Protein AF-A0AAV0RSH6-F1 (afdb_monomer_lite)

Radius of gyration: 35.01 Å; chains: 1; bounding box: 97×84×69 Å

Sequence (190 aa):
MLSALPTTCDPPKADMAISGRPPDPSLTLPTITTPTAHSAPSSPPLNYRLALTGSPAPSPAKAQQWTFIGEHDLEVGLYNGEPELKISSQLKERLCLPWKRTLVARLLGKSVSYQYICSQLRWKWKPAGSMEILDLNNSTFLVNFSNEKDYLNALTGGPWVILDHYLIVHQWSHTFRTSDKPHRSVVAWV

pLDDT: mean 70.51, std 23.49, range [27.05, 95.75]

Secondary structure (DSSP, 8-state):
---------PPP-----------------------------PPPP--HHHHHS-SPPP-TTS--------TTTEEEEEETTEEEEEEPHHHHHHHHGGGTTEEEEEE-SS---HHHHHHHHHHHH--SS-EEEEEETTTEEEEEESSHHHHHHHHHS---EETTEEEEEEE--TT--TTSPPPS------

InterPro domains:
  IPR025558 Domain of unknown function DUF4283 [PF14111] (99-178)
  IPR040256 Uncharacterized protein At4g02000-like [PTHR31286] (80-190)

Foldseek 3Di:
DDDDDDDDDDDDDDDDDDDDDDDDDDDDDDDDDDDDDDDDDDDDPDDVVCVVVPDDPDPPVPPPDPDDQDPVQWDWDADVNHTDIDGDPVNVVVVCVQQQLKKKKAWPDDDDDPVLVVVLLCVVLVDPFDWDWDDDPRRIIIIGGPDNVSSCCSQPVDFDADPNITIFMDRDDPPDDSPDDPPPDGDDDD

Structure (mmCIF, N/CA/C/O backbone):
data_AF-A0AAV0RSH6-F1
#
_entry.id   AF-A0AAV0RSH6-F1
#
loop_
_atom_site.group_PDB
_atom_site.id
_atom_site.type_symbol
_atom_site.label_atom_id
_atom_site.label_alt_id
_atom_site.label_comp_id
_atom_site.label_asym_id
_atom_site.label_entity_id
_atom_site.label_seq_id
_atom_site.pdbx_PDB_ins_code
_atom_site.Cartn_x
_atom_site.Cartn_y
_atom_site.Cartn_z
_atom_site.occupancy
_atom_site.B_iso_or_equiv
_atom_site.auth_seq_id
_atom_site.auth_comp_id
_atom_site.auth_asym_id
_atom_site.auth_atom_id
_atom_site.pdbx_PDB_model_num
ATOM 1 N N . MET A 1 1 ? -73.021 21.006 28.625 1.00 40.28 1 MET A N 1
ATOM 2 C CA . MET A 1 1 ? -72.083 21.845 29.405 1.00 40.28 1 MET A CA 1
ATOM 3 C C . MET A 1 1 ? -70.730 21.741 28.712 1.00 40.28 1 MET A C 1
ATOM 5 O O . MET A 1 1 ? -70.317 20.614 28.494 1.00 40.28 1 MET A O 1
ATOM 9 N N . LEU A 1 2 ? -70.056 22.809 28.277 1.00 41.81 2 LEU A N 1
ATOM 10 C CA . LEU A 1 2 ? -70.387 24.248 28.311 1.00 41.81 2 LEU A CA 1
ATOM 11 C C . LEU A 1 2 ? -70.328 24.879 26.893 1.00 41.81 2 LEU A C 1
ATOM 13 O O . LEU A 1 2 ? -70.022 24.196 25.920 1.00 41.81 2 LEU A O 1
ATOM 17 N N . SER A 1 3 ? -70.669 26.169 26.814 1.00 38.56 3 SER A N 1
ATOM 18 C CA . SER A 1 3 ? -70.526 27.118 25.688 1.00 38.56 3 SER A CA 1
ATOM 19 C C . SER A 1 3 ? -69.109 27.105 25.059 1.00 38.56 3 SER A C 1
ATOM 21 O O . SER A 1 3 ? -68.163 26.731 25.744 1.00 38.56 3 SER A O 1
ATOM 23 N N . ALA A 1 4 ? -68.845 27.413 23.777 1.00 38.09 4 ALA A N 1
ATOM 24 C CA . ALA A 1 4 ? -69.308 28.503 22.887 1.00 38.09 4 ALA A CA 1
ATOM 25 C C . ALA A 1 4 ? -68.847 29.913 23.342 1.00 38.09 4 ALA A C 1
ATOM 27 O O . ALA A 1 4 ? -68.998 30.226 24.517 1.00 38.09 4 ALA A O 1
ATOM 28 N N . LEU A 1 5 ? -68.317 30.825 22.503 1.00 42.00 5 LEU A N 1
ATOM 29 C CA . LEU A 1 5 ? -67.898 30.818 21.073 1.00 42.00 5 LEU A CA 1
ATOM 30 C C . LEU A 1 5 ? -66.772 31.920 20.889 1.00 42.00 5 LEU A C 1
ATOM 32 O O . LEU A 1 5 ? -66.185 32.270 21.913 1.00 42.00 5 LEU A O 1
ATOM 36 N N . PRO A 1 6 ? -66.353 32.426 19.695 1.00 53.38 6 PRO A N 1
ATOM 37 C CA . PRO A 1 6 ? -65.043 33.084 19.503 1.00 53.38 6 PRO A CA 1
ATOM 38 C C . PRO A 1 6 ? -65.100 34.627 19.478 1.00 53.38 6 PRO A C 1
ATOM 40 O O . PRO A 1 6 ? -66.186 35.194 19.431 1.00 53.38 6 PRO A O 1
ATOM 43 N N . THR A 1 7 ? -63.931 35.279 19.357 1.00 39.47 7 THR A N 1
ATOM 44 C CA . THR A 1 7 ? -63.769 36.661 18.843 1.00 39.47 7 THR A CA 1
ATOM 45 C C . THR A 1 7 ? -62.424 36.816 18.103 1.00 39.47 7 THR A C 1
ATOM 47 O O . THR A 1 7 ? -61.468 36.098 18.387 1.00 39.47 7 THR A O 1
ATOM 50 N N . THR A 1 8 ? -62.379 37.730 17.127 1.00 36.22 8 THR A N 1
ATOM 51 C CA . THR A 1 8 ? -61.228 38.086 16.266 1.00 36.22 8 THR A CA 1
ATOM 52 C C . THR A 1 8 ? -60.350 39.205 16.858 1.00 36.22 8 THR A C 1
ATOM 54 O O . THR A 1 8 ? -60.832 39.936 17.721 1.00 36.22 8 THR A O 1
ATOM 57 N N . CYS A 1 9 ? -59.115 39.391 16.362 1.00 36.69 9 CYS A N 1
ATOM 58 C CA . CYS A 1 9 ? -58.644 40.706 15.876 1.00 36.69 9 CYS A CA 1
ATOM 59 C C . CYS A 1 9 ? -57.272 40.650 15.166 1.00 36.69 9 CYS A C 1
ATOM 61 O O . CYS A 1 9 ? -56.433 39.803 15.465 1.00 36.69 9 CYS A O 1
ATOM 63 N N . ASP A 1 10 ? -57.071 41.598 14.246 1.00 35.94 10 ASP A N 1
ATOM 64 C CA . ASP A 1 10 ? -55.897 41.785 13.373 1.00 35.94 10 ASP A CA 1
ATOM 65 C C . ASP A 1 10 ? -54.816 42.730 13.982 1.00 35.94 10 ASP A C 1
ATOM 67 O O . ASP A 1 10 ? -55.045 43.314 15.047 1.00 35.94 10 ASP A O 1
ATOM 71 N N . PRO A 1 11 ? -53.617 42.881 13.368 1.00 52.31 11 PRO A N 1
ATOM 72 C CA . PRO A 1 11 ? -52.446 43.507 14.000 1.00 52.31 11 PRO A CA 1
ATOM 73 C C . PRO A 1 11 ? -52.285 45.026 13.747 1.00 52.31 11 PRO A C 1
ATOM 75 O O . PRO A 1 11 ? -52.865 45.576 12.809 1.00 52.31 11 PRO A O 1
ATOM 78 N N . PRO A 1 12 ? -51.406 45.710 14.512 1.00 51.25 12 PRO A N 1
ATOM 79 C CA . PRO A 1 12 ? -50.934 47.065 14.215 1.00 51.25 12 PRO A CA 1
ATOM 80 C C . PRO A 1 12 ? -49.682 47.093 13.309 1.00 51.25 12 PRO A C 1
ATOM 82 O O . PRO A 1 12 ? -48.921 46.128 13.224 1.00 51.25 12 PRO A O 1
ATOM 85 N N . LYS A 1 13 ? -49.435 48.242 12.664 1.00 33.50 13 LYS A N 1
ATOM 86 C CA . LYS A 1 13 ? -48.292 48.534 11.774 1.00 33.50 13 LYS A CA 1
ATOM 87 C C . LYS A 1 13 ? -47.861 50.004 11.942 1.00 33.50 13 LYS A C 1
ATOM 89 O O . LYS A 1 13 ? -48.722 50.838 12.199 1.00 33.50 13 LYS A O 1
ATOM 94 N N . ALA A 1 14 ? -46.583 50.298 11.658 1.00 37.06 14 ALA A N 1
ATOM 95 C CA . ALA A 1 14 ? -45.963 51.640 11.598 1.00 37.06 14 ALA A CA 1
ATOM 96 C C . ALA A 1 14 ? -45.664 52.284 12.984 1.00 37.06 14 ALA A C 1
ATOM 98 O O . ALA A 1 14 ? -46.142 51.786 13.998 1.00 37.06 14 ALA A O 1
ATOM 99 N N . ASP A 1 15 ? -44.811 53.314 13.120 1.00 36.97 15 ASP A N 1
ATOM 100 C CA . ASP A 1 15 ? -44.256 54.230 12.095 1.00 36.97 15 ASP A CA 1
ATOM 101 C C . ASP A 1 15 ? -42.767 54.648 12.326 1.00 36.97 15 ASP A C 1
ATOM 103 O O . ASP A 1 15 ? -42.061 54.047 13.135 1.00 36.97 15 ASP A O 1
ATOM 107 N N . MET A 1 16 ? -42.265 55.617 11.545 1.00 35.94 16 MET A N 1
ATOM 108 C CA . MET A 1 16 ? -40.853 56.001 11.334 1.00 35.94 16 MET A CA 1
ATOM 109 C C . MET A 1 16 ? -40.227 56.973 12.361 1.00 35.94 16 MET A C 1
ATOM 111 O O . MET A 1 16 ? -40.914 57.813 12.935 1.00 35.94 16 MET A O 1
ATOM 115 N N . ALA A 1 17 ? -38.881 57.001 12.410 1.00 39.03 17 ALA A N 1
ATOM 116 C CA . ALA A 1 17 ? -38.063 58.232 12.492 1.00 39.03 17 ALA A CA 1
ATOM 117 C C . ALA A 1 17 ? -36.601 57.980 12.024 1.00 39.03 17 ALA A C 1
ATOM 119 O O . ALA A 1 17 ? -36.131 56.845 12.075 1.00 39.03 17 ALA A O 1
ATOM 120 N N . ILE A 1 18 ? -35.873 59.016 11.566 1.00 36.19 18 ILE A N 1
ATOM 121 C CA . ILE A 1 18 ? -34.506 58.916 10.990 1.00 36.19 18 ILE A CA 1
ATOM 122 C C . ILE A 1 18 ? -33.555 59.983 11.568 1.00 36.19 18 ILE A C 1
ATOM 124 O O . ILE A 1 18 ? -33.877 61.166 11.505 1.00 36.19 18 ILE A O 1
ATOM 128 N N . SER A 1 19 ? -32.356 59.578 12.022 1.00 36.53 19 SER A N 1
ATOM 129 C CA . SER A 1 19 ? -31.093 60.362 12.080 1.00 36.53 19 SER A CA 1
ATOM 130 C C . SER A 1 19 ? -29.947 59.457 12.603 1.00 36.53 19 SER A C 1
ATOM 132 O O . SER A 1 19 ? -30.231 58.563 13.391 1.00 36.53 19 SER A O 1
ATOM 134 N N . GLY A 1 20 ? -28.653 59.580 12.265 1.00 31.19 20 GLY A N 1
ATOM 135 C CA . GLY A 1 20 ? -27.989 60.394 11.236 1.00 31.19 20 GLY A CA 1
ATOM 136 C C . GLY A 1 20 ? -26.473 60.604 11.490 1.00 31.19 20 GLY A C 1
ATOM 137 O O . GLY A 1 20 ? -26.110 61.140 12.527 1.00 31.19 20 GLY A O 1
ATOM 138 N N . ARG A 1 21 ? -25.621 60.283 10.490 1.00 32.91 21 ARG A N 1
ATOM 139 C CA . ARG A 1 21 ? -24.227 60.776 10.248 1.00 32.91 21 ARG A CA 1
ATOM 140 C C . ARG A 1 21 ? -23.031 60.348 11.175 1.00 32.91 21 ARG A C 1
ATOM 142 O O . ARG A 1 21 ? -23.029 60.669 12.355 1.00 32.91 21 ARG A O 1
ATOM 149 N N . PRO A 1 22 ? -21.936 59.784 10.598 1.00 50.16 22 PRO A N 1
ATOM 150 C CA . PRO A 1 22 ? -20.523 59.823 11.079 1.00 50.16 22 PRO A CA 1
ATOM 151 C C . PRO A 1 22 ? -19.689 60.914 10.323 1.00 50.16 22 PRO A C 1
ATOM 153 O O . PRO A 1 22 ? -20.306 61.587 9.490 1.00 50.16 22 PRO A O 1
ATOM 156 N N . PRO A 1 23 ? -18.345 61.121 10.471 1.00 44.28 23 PRO A N 1
ATOM 157 C CA . PRO A 1 23 ? -17.275 60.398 11.201 1.00 44.28 23 PRO A CA 1
ATOM 158 C C . PRO A 1 23 ? -16.557 61.325 12.248 1.00 44.28 23 PRO A C 1
ATOM 160 O O . PRO A 1 2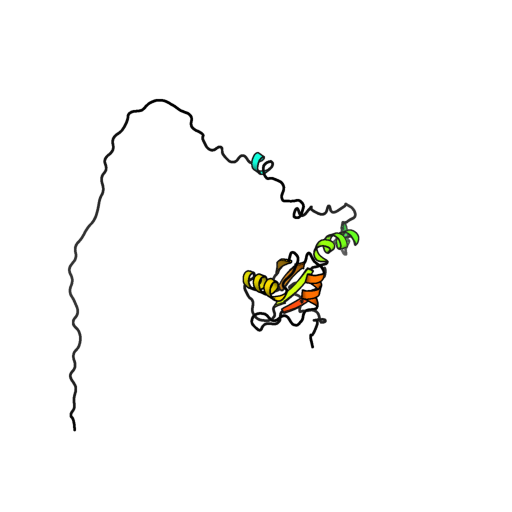3 ? -17.307 61.906 13.024 1.00 44.28 23 PRO A O 1
ATOM 163 N N . ASP A 1 24 ? -15.235 61.550 12.455 1.00 37.22 24 ASP A N 1
ATOM 164 C CA . ASP A 1 24 ? -13.926 61.237 11.802 1.00 37.22 24 ASP A CA 1
ATOM 165 C C . ASP A 1 24 ? -12.727 61.439 12.806 1.00 37.22 24 ASP A C 1
ATOM 167 O O . ASP A 1 24 ? -12.969 61.959 13.899 1.00 37.22 24 ASP A O 1
ATOM 171 N N . PRO A 1 25 ? -11.455 61.037 12.523 1.00 57.50 25 PRO A N 1
ATOM 172 C CA . PRO A 1 25 ? -10.355 60.961 13.514 1.00 57.50 25 PRO A CA 1
ATOM 173 C C . PRO A 1 25 ? -9.305 62.107 13.495 1.00 57.50 25 PRO A C 1
ATOM 175 O O . PRO A 1 25 ? -9.154 62.828 12.512 1.00 57.50 25 PRO A O 1
ATOM 178 N N . SER A 1 26 ? -8.487 62.208 14.560 1.00 30.44 26 SER A N 1
ATOM 179 C CA . SER A 1 26 ? -7.175 62.912 14.633 1.00 30.44 26 SER A CA 1
ATOM 180 C C . SER A 1 26 ? -6.422 62.499 15.921 1.00 30.44 26 SER A C 1
ATOM 182 O O . SER A 1 26 ? -7.027 62.487 16.985 1.00 30.44 26 SER A O 1
ATOM 184 N N . LEU A 1 27 ? -5.204 61.932 15.885 1.00 32.84 27 LEU A N 1
ATOM 185 C CA . LEU A 1 27 ? -3.865 62.521 15.631 1.00 32.84 27 LEU A CA 1
ATOM 186 C C . LEU A 1 27 ? -3.208 63.226 16.841 1.00 32.84 27 LEU A C 1
ATOM 188 O O . LEU A 1 27 ? -3.617 64.318 17.224 1.00 32.84 27 LEU A O 1
ATOM 192 N N . THR A 1 28 ? -2.088 62.677 17.340 1.00 33.84 28 THR A N 1
ATOM 193 C CA . THR A 1 28 ? -0.885 63.454 17.740 1.00 33.84 28 THR A CA 1
ATOM 194 C C . THR A 1 28 ? 0.358 62.562 17.929 1.00 33.84 28 THR A C 1
ATOM 196 O O . THR A 1 28 ? 0.264 61.438 18.412 1.00 33.84 28 THR A O 1
ATOM 199 N N . LEU A 1 29 ? 1.529 63.092 17.559 1.00 35.62 29 LEU A N 1
ATOM 200 C CA . LEU A 1 29 ? 2.890 62.606 17.862 1.00 35.62 29 LEU A CA 1
ATOM 201 C C . LEU A 1 29 ? 3.707 63.805 18.386 1.00 35.62 29 LEU A C 1
ATOM 203 O O . LEU A 1 29 ? 3.304 64.946 18.143 1.00 35.62 29 LEU A O 1
ATOM 207 N N . PRO A 1 30 ? 4.847 63.589 19.072 1.00 33.94 30 PRO A N 1
ATOM 208 C CA . PRO A 1 30 ? 6.102 64.073 18.470 1.00 33.94 30 PRO A CA 1
ATOM 209 C C . PRO A 1 30 ? 7.357 63.212 18.758 1.00 33.94 30 PRO A C 1
ATOM 211 O O . PRO A 1 30 ? 7.322 62.190 19.438 1.00 33.94 30 PRO A O 1
ATOM 214 N N . THR A 1 31 ? 8.490 63.646 18.199 1.00 27.05 31 THR A N 1
ATOM 215 C CA . THR A 1 31 ? 9.827 63.002 18.162 1.00 27.05 31 THR A CA 1
ATOM 216 C C . THR A 1 31 ? 10.870 64.156 18.194 1.00 27.05 31 THR A C 1
ATOM 218 O O . THR A 1 31 ? 10.481 65.296 17.960 1.00 27.05 31 THR A O 1
ATOM 221 N N . ILE A 1 32 ? 12.175 64.041 18.487 1.00 30.53 32 ILE A N 1
ATOM 222 C CA . ILE A 1 32 ? 13.152 62.933 18.486 1.00 30.53 32 ILE A CA 1
ATOM 223 C C . ILE A 1 32 ? 14.214 63.200 19.581 1.00 30.53 32 ILE A C 1
ATOM 225 O O . ILE A 1 32 ? 14.548 64.359 19.812 1.00 30.53 32 ILE A O 1
ATOM 229 N N . THR A 1 33 ? 14.844 62.172 20.168 1.00 29.33 33 THR A N 1
ATOM 230 C CA . THR A 1 33 ? 16.259 62.242 20.617 1.00 29.33 33 THR A CA 1
ATOM 231 C C . THR A 1 33 ? 16.904 60.850 20.603 1.00 29.33 33 THR A C 1
ATOM 233 O O . THR A 1 33 ? 16.321 59.882 21.085 1.00 29.33 33 THR A O 1
ATOM 236 N N . THR A 1 34 ? 18.108 60.758 20.036 1.00 31.33 34 THR A N 1
ATOM 237 C CA . THR A 1 34 ? 18.922 59.535 19.885 1.00 31.33 34 THR A CA 1
ATOM 238 C C . THR A 1 34 ? 19.913 59.379 21.049 1.00 31.33 34 THR A C 1
ATOM 240 O O . THR A 1 34 ? 20.319 60.380 21.639 1.00 31.33 34 THR A O 1
ATOM 243 N N . PRO A 1 35 ? 20.403 58.157 21.323 1.00 34.66 35 PRO A N 1
ATOM 244 C CA . PRO A 1 35 ? 21.865 58.008 21.332 1.00 34.66 35 PRO A CA 1
ATOM 245 C C . PRO A 1 35 ? 22.398 56.827 20.494 1.00 34.66 35 PRO A C 1
ATOM 247 O O . PRO A 1 35 ? 21.685 55.904 20.109 1.00 34.66 35 PRO A O 1
ATOM 250 N N . THR A 1 36 ? 23.685 56.926 20.174 1.00 31.44 36 THR A N 1
ATOM 251 C CA . THR A 1 36 ? 24.409 56.217 19.108 1.00 31.44 36 THR A CA 1
ATOM 252 C C . THR A 1 36 ? 24.663 54.717 19.336 1.00 31.44 36 THR A C 1
ATOM 254 O O . THR A 1 36 ? 25.140 54.325 20.391 1.00 31.44 36 THR A O 1
ATOM 257 N N . ALA A 1 37 ? 24.479 53.943 18.255 1.00 30.55 37 ALA A N 1
ATOM 258 C CA . ALA A 1 37 ? 25.068 52.633 17.919 1.00 30.55 37 ALA A CA 1
ATOM 259 C C . AL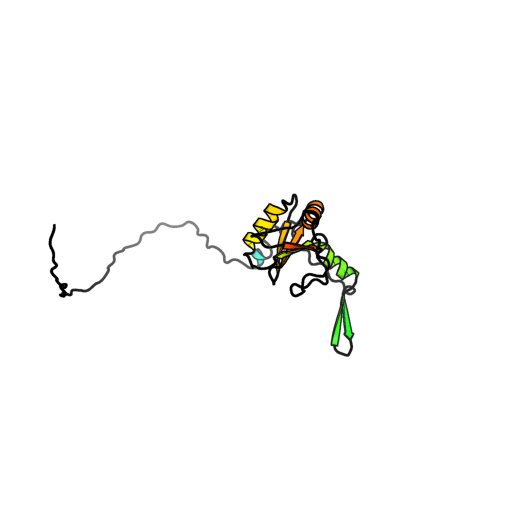A A 1 37 ? 24.915 51.428 18.878 1.00 30.55 37 ALA A C 1
ATOM 261 O O . ALA A 1 37 ? 25.512 51.376 19.944 1.00 30.55 37 ALA A O 1
ATOM 262 N N . HIS A 1 38 ? 24.342 50.338 18.345 1.00 32.12 38 HIS A N 1
ATOM 263 C CA . HIS A 1 38 ? 25.140 49.148 17.998 1.00 32.12 38 HIS A CA 1
ATOM 264 C C . HIS A 1 38 ? 24.423 48.274 16.939 1.00 32.12 38 HIS A C 1
ATOM 266 O O . HIS A 1 38 ? 23.278 47.886 17.128 1.00 32.12 38 HIS A O 1
ATOM 272 N N . SER A 1 39 ? 25.114 48.005 15.821 1.00 31.69 39 SER A N 1
ATOM 273 C CA . SER A 1 39 ? 24.909 46.929 14.816 1.00 31.69 39 SER A CA 1
ATOM 274 C C . SER A 1 39 ? 23.517 46.282 14.620 1.00 31.69 39 SER A C 1
ATOM 276 O O . SER A 1 39 ? 23.053 45.504 15.451 1.00 31.69 39 SER A O 1
ATOM 278 N N . ALA A 1 40 ? 22.953 46.440 13.417 1.00 40.53 40 ALA A N 1
ATOM 279 C CA . ALA A 1 40 ? 21.893 45.572 12.887 1.00 40.53 40 ALA A CA 1
ATOM 280 C C . ALA A 1 40 ? 22.411 44.161 12.518 1.00 40.53 40 ALA A C 1
ATOM 282 O O . ALA A 1 40 ? 23.618 43.960 12.368 1.00 40.53 40 ALA A O 1
ATOM 283 N N . PRO A 1 41 ? 21.493 43.222 12.228 1.00 37.69 41 PRO A N 1
ATOM 284 C CA . PRO A 1 41 ? 21.643 42.431 11.007 1.00 37.69 41 PRO A CA 1
ATOM 285 C C . PRO A 1 41 ? 20.397 42.517 10.113 1.00 37.69 41 PRO A C 1
ATOM 287 O O . PRO A 1 41 ? 19.278 42.221 10.532 1.00 37.69 4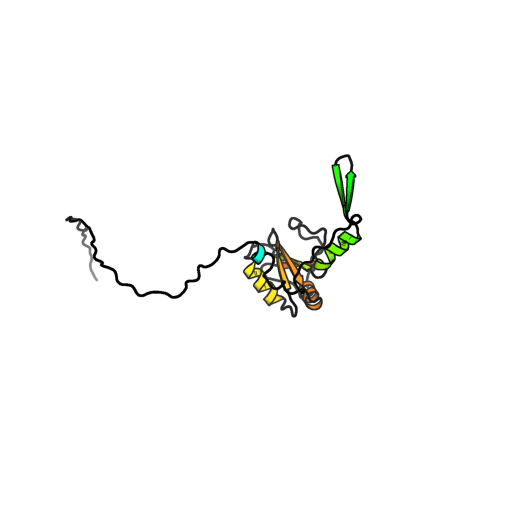1 PRO A O 1
ATOM 290 N N . SER A 1 42 ? 20.593 42.865 8.841 1.00 38.94 42 SER A N 1
ATOM 291 C CA . SER A 1 42 ? 19.597 42.585 7.806 1.00 38.94 42 SER A CA 1
ATOM 292 C C . SER A 1 42 ? 19.531 41.075 7.562 1.00 38.94 42 SER A C 1
ATOM 294 O O . SER A 1 42 ? 20.559 40.403 7.490 1.00 38.94 42 SER A O 1
ATOM 296 N N . SER A 1 43 ? 18.324 40.525 7.409 1.00 48.97 43 SER A N 1
ATOM 297 C CA . SER A 1 43 ? 18.180 39.145 6.931 1.00 48.97 43 SER A CA 1
ATOM 298 C C . SER A 1 43 ? 18.606 39.086 5.458 1.00 48.97 43 SER A C 1
ATOM 300 O O . SER A 1 43 ? 18.013 39.802 4.646 1.00 48.97 43 SER A O 1
ATOM 302 N N . PRO A 1 44 ? 19.623 38.288 5.081 1.00 49.44 44 PRO A N 1
ATOM 303 C CA . PRO A 1 44 ? 20.049 38.196 3.691 1.00 49.44 44 PRO A CA 1
ATOM 304 C C . PRO A 1 44 ? 18.987 37.467 2.849 1.00 49.44 44 PRO A C 1
ATOM 306 O O . PRO A 1 44 ? 18.364 36.521 3.340 1.00 49.44 44 PRO A O 1
ATOM 309 N N . PRO A 1 45 ? 18.780 37.851 1.575 1.00 52.22 45 PRO A N 1
ATOM 310 C CA . PRO A 1 45 ? 17.889 37.119 0.683 1.00 52.22 45 PRO A CA 1
ATOM 311 C C . PRO A 1 45 ? 18.402 35.688 0.471 1.00 52.22 45 PRO A C 1
ATOM 313 O O . PRO A 1 45 ? 19.610 35.453 0.374 1.00 52.22 45 PRO A O 1
ATOM 316 N N . LEU A 1 46 ? 17.473 34.730 0.392 1.00 53.16 46 LEU A N 1
ATOM 317 C CA . LEU A 1 46 ? 17.772 33.299 0.332 1.00 53.16 46 LEU A CA 1
ATOM 318 C C . LEU A 1 46 ? 18.524 32.947 -0.967 1.00 53.16 46 LEU A C 1
ATOM 320 O O . LEU A 1 46 ? 17.927 32.760 -2.026 1.00 53.16 46 LEU A O 1
ATOM 324 N N . ASN A 1 47 ? 19.854 32.897 -0.898 1.00 46.19 47 ASN A N 1
ATOM 325 C CA . ASN A 1 47 ? 20.694 32.743 -2.081 1.00 46.19 47 ASN A CA 1
ATOM 326 C C . ASN A 1 47 ? 20.665 31.289 -2.586 1.00 46.19 47 ASN A C 1
ATOM 328 O O . ASN A 1 47 ? 21.039 30.365 -1.861 1.00 46.19 47 ASN A O 1
ATOM 332 N N . TYR A 1 48 ? 20.243 31.094 -3.839 1.00 54.81 48 TYR A N 1
ATOM 333 C CA . TYR A 1 48 ? 19.918 29.796 -4.450 1.00 54.81 48 TYR A CA 1
ATOM 334 C C . TYR A 1 48 ? 21.013 28.725 -4.305 1.00 54.81 48 TYR A C 1
ATOM 336 O O . TYR A 1 48 ? 20.697 27.542 -4.188 1.00 54.81 48 TYR A O 1
ATOM 344 N N . ARG A 1 49 ? 22.297 29.112 -4.244 1.00 51.03 49 ARG A N 1
ATOM 345 C CA . ARG A 1 49 ? 23.396 28.158 -4.005 1.00 51.03 49 ARG A CA 1
ATOM 346 C C . ARG A 1 49 ? 23.263 27.430 -2.666 1.00 51.03 49 ARG A C 1
ATOM 348 O O . ARG A 1 49 ? 23.506 26.233 -2.627 1.00 51.03 49 ARG A O 1
ATOM 355 N N . LEU A 1 50 ? 22.826 28.104 -1.600 1.00 49.94 50 LEU A N 1
ATOM 356 C CA . LEU A 1 50 ? 22.671 27.489 -0.274 1.00 49.94 50 LEU A CA 1
ATOM 357 C C . LEU A 1 50 ? 21.495 26.503 -0.212 1.00 49.94 50 LEU A C 1
ATOM 359 O O . LEU A 1 50 ? 21.561 25.539 0.542 1.00 49.94 50 LEU A O 1
ATOM 363 N N . ALA A 1 51 ? 20.465 26.680 -1.046 1.00 57.62 51 ALA A N 1
ATOM 364 C CA . ALA A 1 51 ? 19.401 25.685 -1.198 1.00 57.62 51 ALA A CA 1
ATOM 365 C C . ALA A 1 51 ? 19.896 24.401 -1.897 1.00 57.62 51 ALA A C 1
ATOM 367 O O . ALA A 1 51 ? 19.394 23.316 -1.618 1.00 57.62 51 ALA A O 1
ATOM 368 N N . LEU A 1 52 ? 20.906 24.514 -2.770 1.00 52.00 52 LEU A N 1
ATOM 369 C CA . LEU A 1 52 ? 21.546 23.383 -3.453 1.00 52.00 52 LEU A CA 1
ATOM 370 C C . LEU A 1 52 ? 22.691 22.749 -2.639 1.00 52.00 52 LEU A C 1
ATOM 372 O O . LEU A 1 52 ? 23.022 21.588 -2.859 1.00 52.00 52 LEU A O 1
ATOM 376 N N . THR A 1 53 ? 23.293 23.482 -1.697 1.00 54.34 53 THR A N 1
ATOM 377 C CA . THR A 1 53 ? 24.415 23.018 -0.860 1.00 54.34 53 THR A CA 1
ATOM 378 C C . THR A 1 53 ? 24.180 23.323 0.627 1.00 54.34 53 THR A C 1
ATOM 380 O O . THR A 1 53 ? 24.955 24.061 1.238 1.00 54.34 53 THR A O 1
ATOM 383 N N . GLY A 1 54 ? 23.094 22.804 1.214 1.00 53.91 54 GLY A N 1
ATOM 384 C CA . GLY A 1 54 ? 22.728 23.184 2.590 1.00 53.91 54 GLY A CA 1
ATOM 385 C C . GLY A 1 54 ? 21.633 22.388 3.306 1.00 53.91 54 GLY A C 1
ATOM 386 O O . GLY A 1 54 ? 21.199 22.818 4.371 1.00 53.91 54 GLY A O 1
ATOM 387 N N . SER A 1 55 ? 21.192 21.239 2.787 1.00 49.69 55 SER A N 1
ATOM 388 C CA . SER A 1 55 ? 20.351 20.301 3.550 1.00 49.69 55 SER A CA 1
ATOM 389 C C . SER A 1 55 ? 21.150 19.026 3.837 1.00 49.69 55 SER A C 1
ATOM 391 O O . SER A 1 55 ? 21.841 18.558 2.926 1.00 49.69 55 SER A O 1
ATOM 393 N N . PRO A 1 56 ? 21.105 18.447 5.056 1.00 44.00 56 PRO A N 1
ATOM 394 C CA . PRO A 1 56 ? 21.651 17.113 5.271 1.00 44.00 56 PRO A CA 1
ATOM 395 C C . PRO A 1 56 ? 20.929 16.143 4.332 1.00 44.00 56 PRO A C 1
ATOM 397 O O . PRO A 1 56 ? 19.704 16.193 4.215 1.00 44.00 56 PRO A O 1
ATOM 400 N N . ALA A 1 57 ? 21.686 15.289 3.638 1.00 47.19 57 ALA A N 1
ATOM 401 C CA . ALA A 1 57 ? 21.114 14.390 2.643 1.00 47.19 57 ALA A CA 1
ATOM 402 C C . ALA A 1 57 ? 19.951 13.581 3.252 1.00 47.19 57 ALA A C 1
ATOM 404 O O . ALA A 1 57 ? 20.097 13.075 4.373 1.00 47.19 57 ALA A O 1
ATOM 405 N N . PRO A 1 58 ? 18.805 13.439 2.552 1.00 46.25 58 PRO A N 1
ATOM 406 C CA . PRO A 1 58 ? 17.729 12.583 3.030 1.00 46.25 58 PRO A CA 1
ATOM 407 C C . PRO A 1 58 ? 18.308 11.189 3.268 1.00 46.25 58 PRO A C 1
ATOM 409 O O . PRO A 1 58 ? 19.020 10.670 2.407 1.00 46.25 58 PRO A O 1
ATOM 412 N N . SER A 1 59 ? 18.043 10.627 4.454 1.00 41.72 59 SER A N 1
ATOM 413 C CA . SER A 1 59 ? 18.661 9.378 4.917 1.00 41.72 59 SER A CA 1
ATOM 414 C C . SER A 1 59 ? 18.701 8.336 3.790 1.00 41.72 59 SER A C 1
ATOM 416 O O . SER A 1 59 ? 17.665 8.127 3.146 1.00 41.72 59 SER A O 1
ATOM 418 N N . PRO A 1 60 ? 19.846 7.667 3.539 1.00 46.00 60 PRO A N 1
ATOM 419 C CA . PRO A 1 60 ? 20.030 6.809 2.364 1.00 46.00 60 PRO A CA 1
ATOM 420 C C . PRO A 1 60 ? 19.022 5.651 2.276 1.00 46.00 60 PRO A C 1
ATOM 422 O O . PRO A 1 60 ? 18.839 5.083 1.208 1.00 46.00 60 PRO A O 1
ATOM 425 N N . ALA A 1 61 ? 18.290 5.363 3.357 1.00 44.66 61 ALA A N 1
ATOM 426 C CA . ALA A 1 61 ? 17.125 4.480 3.366 1.00 44.66 61 ALA A CA 1
ATOM 427 C C . ALA A 1 61 ? 15.937 4.940 2.483 1.00 44.66 61 ALA A C 1
ATOM 429 O O . ALA A 1 61 ? 15.027 4.145 2.257 1.00 44.66 61 ALA A O 1
ATOM 430 N N . LYS A 1 62 ? 15.891 6.203 2.022 1.00 41.44 62 LYS A N 1
ATOM 431 C CA . LYS A 1 62 ? 14.787 6.755 1.205 1.00 41.44 62 LYS A CA 1
ATOM 432 C C . LYS A 1 62 ? 15.195 7.622 0.011 1.00 41.44 62 LYS A C 1
ATOM 434 O O . LYS A 1 62 ? 14.321 8.158 -0.670 1.00 41.44 62 LYS A O 1
ATOM 439 N N . ALA A 1 63 ? 16.483 7.730 -0.301 1.00 43.31 63 ALA A N 1
ATOM 440 C CA . ALA A 1 63 ? 16.894 8.278 -1.587 1.00 43.31 63 ALA A CA 1
ATOM 441 C C . ALA A 1 63 ? 16.536 7.272 -2.698 1.00 43.31 63 ALA A C 1
ATOM 443 O O . ALA A 1 63 ? 17.204 6.249 -2.844 1.00 43.31 63 ALA A O 1
ATOM 444 N N . GLN A 1 64 ? 15.487 7.546 -3.485 1.00 47.31 64 GLN A N 1
ATOM 445 C CA . GLN A 1 64 ? 15.240 6.816 -4.733 1.00 47.31 64 GLN A CA 1
ATOM 446 C C . GLN A 1 64 ? 16.352 7.160 -5.728 1.00 47.31 64 GLN A C 1
ATOM 448 O O . GLN A 1 64 ? 16.245 8.099 -6.513 1.00 47.31 64 GLN A O 1
ATOM 453 N N . GLN A 1 65 ? 17.443 6.400 -5.661 1.00 41.91 65 GLN A N 1
ATOM 454 C CA . GLN A 1 65 ? 18.511 6.433 -6.646 1.00 41.91 65 GLN A CA 1
ATOM 455 C C . GLN A 1 65 ? 17.901 6.109 -8.012 1.00 41.91 65 GLN A C 1
ATOM 457 O O . GLN A 1 65 ? 17.462 4.979 -8.235 1.00 41.91 65 GLN A O 1
ATOM 462 N N . TRP A 1 66 ? 17.850 7.097 -8.912 1.00 46.62 66 TRP A N 1
ATOM 463 C CA . TRP A 1 66 ? 17.392 6.882 -10.282 1.00 46.62 66 TRP A CA 1
ATOM 464 C C . TRP A 1 66 ? 18.175 5.717 -10.884 1.00 46.62 66 TRP A C 1
ATOM 466 O O . TRP A 1 66 ? 19.400 5.774 -11.008 1.00 46.62 66 TRP A O 1
ATOM 476 N N . THR A 1 67 ? 17.472 4.637 -11.222 1.00 58.09 67 THR A N 1
ATOM 477 C CA . THR A 1 67 ? 18.084 3.460 -11.832 1.00 58.09 67 THR A CA 1
ATOM 478 C C . THR A 1 67 ? 18.612 3.861 -13.197 1.00 58.09 67 THR A C 1
ATOM 480 O O . THR A 1 67 ? 17.822 4.038 -14.123 1.00 58.09 67 THR A O 1
ATOM 483 N N . PHE A 1 68 ? 19.932 4.017 -13.310 1.00 70.75 68 PHE A N 1
ATOM 484 C CA . PHE A 1 68 ? 20.592 4.357 -14.566 1.00 70.75 68 PHE A CA 1
ATOM 485 C C . PHE A 1 68 ? 20.154 3.373 -15.657 1.00 70.75 68 PHE A C 1
ATOM 487 O O . PHE A 1 68 ? 20.386 2.166 -15.538 1.00 70.75 68 PHE A O 1
ATOM 494 N N . ILE A 1 69 ? 19.467 3.898 -16.668 1.00 79.06 69 ILE A N 1
ATOM 495 C CA . ILE A 1 69 ? 19.064 3.170 -17.867 1.00 79.06 69 ILE A CA 1
ATOM 496 C C . ILE A 1 69 ? 20.308 3.120 -18.749 1.00 79.06 69 ILE A C 1
ATOM 498 O O . ILE A 1 69 ? 20.796 4.162 -19.180 1.00 79.06 69 ILE A O 1
ATOM 502 N N . GLY A 1 70 ? 20.861 1.927 -18.947 1.00 75.00 70 GLY A N 1
ATOM 503 C CA . GLY A 1 70 ? 22.020 1.726 -19.805 1.00 75.00 70 GLY A CA 1
ATOM 504 C C . GLY A 1 70 ? 21.667 1.838 -21.286 1.00 75.00 70 GLY A C 1
ATOM 505 O O . GLY A 1 70 ? 20.516 1.686 -21.686 1.00 75.00 70 GLY A O 1
ATOM 506 N N . GLU A 1 71 ? 22.684 2.016 -22.123 1.00 69.44 71 GLU A N 1
ATOM 507 C CA . GLU A 1 71 ? 22.536 2.095 -23.586 1.00 69.44 71 GLU A CA 1
ATOM 508 C C . GLU A 1 71 ? 21.997 0.791 -24.213 1.00 69.44 71 GLU A C 1
ATOM 510 O O . GLU A 1 71 ? 21.549 0.788 -25.353 1.00 69.44 71 GLU A O 1
ATOM 515 N N . HIS A 1 72 ? 22.007 -0.315 -23.459 1.00 76.75 72 HIS A N 1
ATOM 516 C CA . HIS A 1 72 ? 21.443 -1.618 -23.841 1.00 76.75 72 HIS A CA 1
ATOM 517 C C . HIS A 1 72 ? 20.124 -1.950 -23.115 1.00 76.75 72 HIS A C 1
ATOM 519 O O . HIS A 1 72 ? 19.579 -3.039 -23.283 1.00 76.75 72 HIS A O 1
ATOM 525 N N . ASP A 1 73 ? 19.607 -1.047 -22.275 1.00 80.56 73 ASP A N 1
ATOM 526 C CA . ASP A 1 73 ? 18.335 -1.255 -21.574 1.00 80.56 73 ASP A CA 1
ATOM 527 C C . ASP A 1 73 ? 17.110 -0.887 -22.436 1.00 80.56 73 ASP A C 1
ATOM 529 O O . ASP A 1 73 ? 15.998 -1.334 -22.140 1.00 80.56 73 ASP A O 1
ATOM 533 N N . LEU A 1 74 ? 17.308 -0.093 -23.496 1.00 84.50 74 LEU A N 1
ATOM 534 C CA . LEU A 1 74 ? 16.279 0.364 -24.432 1.00 84.50 74 LEU A CA 1
ATOM 535 C C . LEU A 1 74 ? 16.771 0.244 -25.881 1.00 84.50 74 LEU A C 1
ATOM 537 O O . LEU A 1 74 ? 17.817 0.790 -26.219 1.00 84.50 74 LEU A O 1
ATOM 541 N N . GLU A 1 75 ? 15.977 -0.374 -26.753 1.00 82.75 75 GLU A N 1
ATOM 542 C CA . GLU A 1 75 ? 16.172 -0.316 -28.206 1.00 82.75 75 GLU A CA 1
ATOM 543 C C . GLU A 1 75 ? 15.069 0.559 -28.817 1.00 82.75 75 GLU A C 1
ATOM 545 O O . GLU A 1 75 ? 13.878 0.292 -28.629 1.00 82.75 75 GLU A O 1
ATOM 550 N N . VAL A 1 76 ? 15.452 1.604 -29.555 1.00 83.62 76 VAL A N 1
ATOM 551 C CA . VAL A 1 76 ? 14.521 2.435 -30.333 1.00 83.62 76 VAL A CA 1
ATOM 552 C C . VAL A 1 76 ? 14.570 1.982 -31.788 1.00 83.62 76 VAL A C 1
ATOM 554 O O . VAL A 1 76 ? 15.631 2.007 -32.409 1.00 83.62 76 VAL A O 1
ATOM 557 N N . GLY A 1 77 ? 13.427 1.576 -32.332 1.00 85.06 77 GLY A N 1
ATOM 558 C CA . GLY A 1 77 ? 13.291 1.108 -33.708 1.00 85.06 77 GLY A CA 1
ATOM 559 C C . GLY A 1 77 ? 12.044 1.657 -34.396 1.00 85.06 77 GLY A C 1
ATOM 560 O O . GLY A 1 77 ? 11.348 2.525 -33.870 1.00 85.06 77 GLY A O 1
ATOM 561 N N . LEU A 1 78 ? 11.756 1.127 -35.585 1.00 86.75 78 LEU A N 1
ATOM 562 C CA . LEU A 1 78 ? 10.519 1.390 -36.317 1.00 86.75 78 LEU A CA 1
ATOM 563 C C . LEU A 1 78 ? 9.796 0.067 -36.584 1.00 86.75 78 LEU A C 1
ATOM 565 O O . LEU A 1 78 ? 10.365 -0.828 -37.209 1.00 86.75 78 LEU A O 1
ATOM 569 N N . TYR A 1 79 ? 8.537 -0.034 -36.165 1.00 83.12 79 TYR A N 1
ATOM 570 C CA . TYR A 1 79 ? 7.645 -1.142 -36.501 1.00 83.12 79 TYR A CA 1
ATOM 571 C C . TYR A 1 79 ? 6.538 -0.618 -37.415 1.00 83.12 79 TYR A C 1
ATOM 573 O O . TYR A 1 79 ? 5.814 0.301 -37.052 1.00 83.12 79 TYR A O 1
ATOM 581 N N . ASN A 1 80 ? 6.445 -1.146 -38.639 1.00 86.69 80 ASN A N 1
ATOM 582 C CA . ASN A 1 80 ? 5.530 -0.663 -39.689 1.00 86.69 80 ASN A CA 1
ATOM 583 C C . ASN A 1 80 ? 5.619 0.856 -39.991 1.00 86.69 80 ASN A C 1
ATOM 585 O O . ASN A 1 80 ? 4.694 1.429 -40.561 1.00 86.69 80 ASN A O 1
ATOM 589 N N . GLY A 1 81 ? 6.738 1.503 -39.641 1.00 88.94 81 GLY A N 1
ATOM 590 C CA . GLY A 1 81 ? 6.947 2.952 -39.768 1.00 88.94 81 GLY A CA 1
ATOM 591 C C . GLY A 1 81 ? 6.603 3.767 -38.513 1.00 88.94 81 GLY A C 1
ATOM 592 O O . GLY A 1 81 ? 6.930 4.950 -38.463 1.00 88.94 81 GLY A O 1
ATOM 593 N N . GLU A 1 82 ? 6.010 3.153 -37.488 1.00 85.94 82 GLU A N 1
ATOM 594 C CA . GLU A 1 82 ? 5.747 3.778 -36.187 1.00 85.94 82 GLU A CA 1
ATOM 595 C C . GLU A 1 82 ? 6.948 3.599 -35.234 1.00 85.94 82 GLU A C 1
ATOM 597 O O . GLU A 1 82 ? 7.618 2.563 -35.291 1.00 85.94 82 GLU A O 1
ATOM 602 N N . PRO A 1 83 ? 7.246 4.570 -34.348 1.00 88.75 83 PRO A N 1
ATOM 603 C CA . PRO A 1 83 ? 8.345 4.463 -33.389 1.00 88.75 83 PRO A CA 1
ATOM 604 C C . PRO A 1 83 ? 8.067 3.386 -32.331 1.00 88.75 83 PRO A C 1
ATOM 606 O O . PRO A 1 83 ? 7.167 3.519 -31.503 1.00 88.75 83 PRO A O 1
ATOM 609 N N . GLU A 1 84 ? 8.883 2.334 -32.331 1.00 89.00 84 GLU A N 1
ATOM 610 C CA . GLU A 1 84 ? 8.815 1.236 -31.368 1.00 89.00 84 GLU A CA 1
ATOM 611 C C . GLU A 1 84 ? 9.922 1.391 -30.315 1.00 89.00 84 GLU A C 1
ATOM 613 O O . GLU A 1 84 ? 11.094 1.557 -30.653 1.00 89.00 84 GLU A O 1
ATOM 618 N N . LEU A 1 85 ? 9.559 1.297 -29.033 1.00 87.88 85 LEU A N 1
ATOM 619 C CA . LEU A 1 85 ? 10.505 1.245 -27.917 1.00 87.88 85 LEU A CA 1
ATOM 620 C C . LEU A 1 85 ? 10.479 -0.152 -27.292 1.00 87.88 85 LEU A C 1
ATOM 622 O O . LEU A 1 85 ? 9.523 -0.506 -26.598 1.00 87.88 85 LEU A O 1
ATOM 626 N N . LYS A 1 86 ? 11.541 -0.933 -27.493 1.00 86.75 86 LYS A N 1
ATOM 627 C CA . LYS A 1 86 ? 11.727 -2.214 -26.806 1.00 86.75 86 LYS A CA 1
ATOM 628 C C . LYS A 1 86 ? 12.506 -1.989 -25.514 1.00 86.75 86 LYS A C 1
ATOM 630 O O . LYS A 1 86 ? 13.537 -1.324 -25.500 1.00 86.75 86 LYS A O 1
ATOM 635 N N . ILE A 1 87 ? 11.996 -2.545 -24.419 1.00 88.62 87 ILE A N 1
ATOM 636 C CA . ILE A 1 87 ? 12.610 -2.491 -23.086 1.00 88.62 87 ILE A CA 1
ATOM 637 C C . ILE A 1 87 ? 13.283 -3.837 -22.819 1.00 88.62 87 ILE A C 1
ATOM 639 O O . ILE A 1 87 ? 12.630 -4.877 -22.945 1.00 88.62 87 ILE A O 1
ATOM 643 N N . SER A 1 88 ? 14.559 -3.827 -22.424 1.00 88.38 88 SER A N 1
ATOM 644 C CA . SER A 1 88 ? 15.305 -5.054 -22.129 1.00 88.38 88 SER A CA 1
ATOM 645 C C . SER A 1 88 ? 14.645 -5.846 -20.990 1.00 88.38 88 SER A C 1
ATOM 647 O O . SER A 1 88 ? 14.035 -5.286 -20.072 1.00 88.38 88 SER A O 1
ATOM 649 N N . SER A 1 89 ? 14.774 -7.175 -21.010 1.00 86.50 89 SER A N 1
ATOM 650 C CA . SER A 1 89 ? 14.278 -8.031 -19.920 1.00 86.50 89 SER A CA 1
ATOM 651 C C . SER A 1 89 ? 14.928 -7.680 -18.575 1.00 86.50 89 SER A C 1
ATOM 653 O O . SER A 1 89 ? 14.258 -7.711 -17.541 1.00 86.50 89 SER A O 1
ATOM 655 N N . GLN A 1 90 ? 16.199 -7.270 -18.600 1.00 86.94 90 GLN A N 1
ATOM 656 C CA . GLN A 1 90 ? 16.961 -6.834 -17.434 1.00 86.94 90 GLN A CA 1
ATOM 657 C C . GLN A 1 90 ? 16.450 -5.499 -16.871 1.00 86.94 90 GLN A C 1
ATOM 659 O O . GLN A 1 90 ? 16.247 -5.397 -15.659 1.00 86.94 90 GLN A O 1
ATOM 664 N N . LEU A 1 91 ? 16.171 -4.494 -17.713 1.00 87.62 91 LEU A N 1
ATOM 665 C CA . LEU A 1 91 ? 15.540 -3.248 -17.268 1.00 87.62 91 LEU A CA 1
ATOM 666 C C . LEU A 1 91 ? 14.139 -3.525 -16.726 1.00 87.62 91 LEU A C 1
ATOM 668 O O . LEU A 1 91 ? 13.782 -3.023 -15.663 1.00 87.62 91 LEU A O 1
ATOM 672 N N . LYS A 1 92 ? 13.358 -4.362 -17.416 1.00 86.38 92 LYS A N 1
ATOM 673 C CA . LYS A 1 92 ? 12.011 -4.744 -16.986 1.00 86.38 92 LYS A CA 1
ATOM 674 C C . LYS A 1 92 ? 12.018 -5.386 -15.599 1.00 86.38 92 LYS A C 1
ATOM 676 O O . LYS A 1 92 ? 11.193 -5.003 -14.772 1.00 86.38 92 LYS A O 1
ATOM 681 N N . GLU A 1 93 ? 12.945 -6.301 -15.301 1.00 87.62 93 GLU A N 1
ATOM 682 C CA . GLU A 1 93 ? 13.077 -6.825 -13.938 1.00 87.62 93 GLU A CA 1
ATOM 683 C C . GLU A 1 93 ? 13.524 -5.738 -12.952 1.00 87.62 93 GLU A C 1
ATOM 685 O O . GLU A 1 93 ? 12.881 -5.587 -11.914 1.00 87.62 93 GLU A O 1
ATOM 690 N N . ARG A 1 94 ? 14.554 -4.941 -13.274 1.00 87.81 94 ARG A N 1
ATOM 691 C CA . ARG A 1 94 ? 15.045 -3.852 -12.403 1.00 87.81 94 ARG A CA 1
ATOM 692 C C . ARG A 1 94 ? 13.939 -2.864 -12.023 1.00 87.81 94 ARG A C 1
ATOM 694 O O . ARG A 1 94 ? 13.837 -2.498 -10.856 1.00 87.81 94 ARG A O 1
ATOM 701 N N . LEU A 1 95 ? 13.077 -2.498 -12.971 1.00 87.81 95 LEU A N 1
ATOM 702 C CA . LEU A 1 95 ? 11.903 -1.647 -12.749 1.00 87.81 95 LEU A CA 1
ATOM 703 C C . LEU A 1 95 ? 10.792 -2.347 -11.949 1.00 87.81 95 LEU A C 1
ATOM 705 O O . LEU A 1 95 ? 10.033 -1.675 -11.257 1.00 87.81 95 LEU A O 1
ATOM 709 N N . CYS A 1 96 ? 10.692 -3.680 -12.007 1.00 88.38 96 CYS A N 1
ATOM 710 C CA . CYS A 1 96 ? 9.738 -4.458 -11.211 1.00 88.38 96 CYS A CA 1
ATOM 711 C C . CYS A 1 96 ? 10.232 -4.769 -9.786 1.00 88.38 96 CYS A C 1
ATOM 713 O O . CYS A 1 96 ? 9.397 -5.028 -8.921 1.00 88.38 96 CYS A O 1
ATOM 715 N N . LEU A 1 97 ? 11.547 -4.740 -9.509 1.00 88.31 97 LEU A N 1
ATOM 716 C CA . LEU A 1 97 ? 12.119 -5.050 -8.186 1.00 88.31 97 LEU A CA 1
ATOM 717 C C . LEU A 1 97 ? 11.439 -4.297 -7.021 1.00 88.31 97 LEU A C 1
ATOM 719 O O . LEU A 1 97 ? 11.063 -4.974 -6.062 1.00 88.31 97 LEU A O 1
ATOM 723 N N . PRO A 1 98 ? 11.198 -2.966 -7.081 1.00 88.50 98 PRO A N 1
ATOM 724 C CA . PRO A 1 98 ? 10.554 -2.232 -5.986 1.00 88.50 98 PRO A CA 1
ATOM 725 C C . PRO A 1 98 ? 9.105 -2.658 -5.722 1.00 88.50 98 PRO A C 1
ATOM 727 O O . PRO A 1 98 ? 8.593 -2.436 -4.628 1.00 88.50 98 PRO A O 1
ATOM 730 N N . TRP A 1 99 ? 8.449 -3.272 -6.712 1.00 90.44 99 TRP A N 1
ATOM 731 C CA . TRP A 1 99 ? 7.038 -3.654 -6.676 1.00 90.44 99 TRP A CA 1
ATOM 732 C C . TRP A 1 99 ? 6.821 -5.153 -6.397 1.00 90.44 99 TRP A C 1
ATOM 734 O O . TRP A 1 99 ? 5.679 -5.595 -6.292 1.00 90.44 99 TRP A O 1
ATOM 744 N N . LYS A 1 100 ? 7.887 -5.956 -6.216 1.00 89.25 100 LYS A N 1
ATOM 745 C CA . LYS A 1 100 ? 7.780 -7.410 -5.951 1.00 89.25 100 LYS A CA 1
ATOM 746 C C . LYS A 1 100 ? 6.996 -7.768 -4.674 1.00 89.25 100 LYS A C 1
ATOM 748 O O . LYS A 1 100 ? 6.510 -8.888 -4.570 1.00 89.25 100 LYS A O 1
ATOM 753 N N . ARG A 1 101 ? 6.849 -6.835 -3.722 1.00 93.38 101 ARG A N 1
ATOM 754 C CA . ARG A 1 101 ? 6.022 -6.972 -2.502 1.00 93.38 101 ARG A CA 1
ATOM 755 C C . ARG A 1 101 ? 4.826 -6.009 -2.492 1.00 93.38 101 ARG A C 1
ATOM 757 O O . ARG A 1 101 ? 4.420 -5.511 -1.445 1.00 93.38 101 ARG A O 1
ATOM 764 N N . THR A 1 102 ? 4.273 -5.715 -3.669 1.00 94.69 102 THR A N 1
ATOM 765 C CA . THR A 1 102 ? 3.135 -4.802 -3.834 1.00 94.69 102 THR A CA 1
ATOM 766 C C . THR A 1 102 ? 1.838 -5.538 -4.166 1.00 94.69 102 THR A C 1
ATOM 768 O O . THR A 1 102 ? 1.790 -6.392 -5.052 1.00 94.69 102 THR A O 1
ATOM 771 N N . LEU A 1 103 ? 0.763 -5.162 -3.473 1.00 94.12 103 LEU A N 1
ATOM 772 C CA . LEU A 1 103 ? -0.602 -5.605 -3.737 1.00 94.12 103 LEU A CA 1
ATOM 773 C C . LEU A 1 103 ? -1.411 -4.497 -4.412 1.00 94.12 103 LEU A C 1
ATOM 775 O O . LEU A 1 103 ? -1.277 -3.319 -4.084 1.00 94.12 103 LEU A O 1
ATOM 779 N N . VAL A 1 104 ? -2.303 -4.893 -5.314 1.00 93.12 104 VAL A N 1
ATOM 780 C CA . VAL A 1 104 ? -3.377 -4.042 -5.823 1.00 93.12 104 VAL A CA 1
ATOM 781 C C . VAL A 1 104 ? -4.639 -4.350 -5.024 1.00 93.12 104 VAL A C 1
ATOM 783 O O . VAL A 1 104 ? -5.174 -5.461 -5.079 1.00 93.12 104 VAL A O 1
ATOM 786 N N . ALA A 1 105 ? -5.120 -3.351 -4.292 1.00 92.25 105 ALA A N 1
ATOM 787 C CA . ALA A 1 105 ? -6.308 -3.417 -3.457 1.00 92.25 105 ALA A CA 1
ATOM 788 C C . ALA A 1 105 ? -7.399 -2.511 -4.048 1.00 92.25 105 ALA A C 1
ATOM 790 O O . ALA A 1 105 ? -7.237 -1.297 -4.089 1.00 92.25 105 ALA A O 1
ATOM 791 N N . ARG A 1 106 ? -8.511 -3.070 -4.530 1.00 90.94 106 ARG A N 1
ATOM 792 C CA . ARG A 1 106 ? -9.603 -2.321 -5.174 1.00 90.94 106 ARG A CA 1
ATOM 793 C C . ARG A 1 106 ? -10.891 -2.462 -4.379 1.00 90.94 106 ARG A C 1
ATOM 795 O O . ARG A 1 106 ? -11.384 -3.576 -4.212 1.00 90.94 106 ARG A O 1
ATOM 802 N N . LEU A 1 107 ? -11.453 -1.343 -3.928 1.00 90.69 107 LEU A N 1
ATOM 803 C CA . LEU A 1 107 ? -12.744 -1.331 -3.243 1.00 90.69 107 LEU A CA 1
ATOM 804 C C . LEU A 1 107 ? -13.876 -1.357 -4.277 1.00 90.69 107 LEU A C 1
ATOM 806 O O . LEU A 1 107 ? -13.870 -0.579 -5.230 1.00 90.69 107 LEU A O 1
ATOM 810 N N . LEU A 1 108 ? -14.839 -2.261 -4.108 1.00 88.38 108 LEU A N 1
ATOM 811 C CA . LEU A 1 108 ? -16.014 -2.353 -4.973 1.00 88.38 108 LEU A CA 1
ATOM 812 C C . LEU A 1 108 ? -17.134 -1.430 -4.480 1.00 88.38 108 LEU A C 1
ATOM 814 O O . LEU A 1 108 ? -17.385 -1.350 -3.286 1.00 88.38 108 LEU A O 1
ATOM 818 N N . GLY A 1 109 ? -17.872 -0.794 -5.392 1.00 84.81 109 GLY A N 1
ATOM 819 C CA . GLY A 1 109 ? -19.048 0.015 -5.052 1.00 84.81 109 GLY A CA 1
ATOM 820 C C . GLY A 1 109 ? -18.715 1.476 -4.743 1.00 84.81 109 GLY A C 1
ATOM 821 O O . GLY A 1 109 ? -18.404 2.231 -5.662 1.00 84.81 109 GLY A O 1
ATOM 822 N N . LYS A 1 110 ? -18.859 1.912 -3.485 1.00 82.00 110 LYS A N 1
ATOM 823 C CA . LYS A 1 110 ? -18.689 3.328 -3.115 1.00 82.00 110 LYS A CA 1
ATOM 824 C C . LYS A 1 110 ? -17.221 3.760 -3.136 1.00 82.00 110 LYS A C 1
ATOM 826 O O . LYS A 1 110 ? -16.358 3.088 -2.578 1.00 82.00 110 LYS A O 1
ATOM 831 N N . SER A 1 111 ? -16.970 4.947 -3.689 1.00 83.06 111 SER A N 1
ATOM 832 C CA . SER A 1 111 ? -15.714 5.665 -3.459 1.00 83.06 111 SER A CA 1
ATOM 833 C C . SER A 1 111 ? -15.669 6.214 -2.029 1.00 83.06 111 SER A C 1
ATOM 835 O O . SER A 1 111 ? -16.696 6.601 -1.466 1.00 83.06 111 SER A O 1
ATOM 837 N N . VAL A 1 112 ? -14.477 6.229 -1.435 1.00 88.69 112 VAL A N 1
ATOM 838 C CA . VAL A 1 112 ? -14.215 6.596 -0.036 1.00 88.69 112 VAL A CA 1
ATOM 839 C C . VAL A 1 112 ? -12.899 7.374 0.011 1.00 88.69 112 VAL A C 1
ATOM 841 O O . VAL A 1 112 ? -12.022 7.145 -0.819 1.00 88.69 112 VAL A O 1
ATOM 844 N N . SER A 1 113 ? -12.739 8.301 0.959 1.00 92.44 113 SER A N 1
ATOM 845 C CA . SER A 1 113 ? -11.539 9.142 1.017 1.00 92.44 113 SER A CA 1
ATOM 846 C C . SER A 1 113 ? -10.261 8.331 1.270 1.00 92.44 113 SER A C 1
ATOM 848 O O . SER A 1 113 ? -10.212 7.452 2.136 1.00 92.44 113 SER A O 1
ATOM 850 N N . TYR A 1 114 ? -9.195 8.685 0.548 1.00 91.94 114 TYR A N 1
ATOM 851 C CA . TYR A 1 114 ? -7.869 8.069 0.644 1.00 91.94 114 TYR A CA 1
ATOM 852 C C . TYR A 1 114 ? -7.381 7.898 2.094 1.00 91.94 114 TYR A C 1
ATOM 854 O O . TYR A 1 114 ? -6.987 6.807 2.497 1.00 91.94 114 TYR A O 1
ATOM 862 N N . GLN A 1 115 ? -7.487 8.943 2.926 1.00 94.62 115 GLN A N 1
ATOM 863 C CA . GLN A 1 115 ? -7.058 8.890 4.332 1.00 94.62 115 GLN A CA 1
ATOM 864 C C . GLN A 1 115 ? -7.845 7.870 5.171 1.00 94.62 115 GLN A C 1
ATOM 866 O O . GLN A 1 115 ? -7.270 7.219 6.050 1.00 94.62 115 GLN A O 1
ATOM 871 N N . TYR A 1 116 ? -9.140 7.688 4.892 1.00 93.94 116 TYR A N 1
ATOM 872 C CA . TYR A 1 116 ? -9.948 6.675 5.563 1.00 93.94 116 TYR A CA 1
ATOM 873 C C . TYR A 1 116 ? -9.517 5.268 5.136 1.00 93.94 116 TYR A C 1
ATOM 875 O O . TYR A 1 116 ? -9.276 4.424 5.998 1.00 93.94 116 TYR A O 1
ATOM 883 N N . ILE A 1 117 ? -9.324 5.030 3.833 1.00 93.38 117 ILE A N 1
ATOM 884 C CA . ILE A 1 117 ? -8.835 3.740 3.323 1.00 93.38 117 ILE A CA 1
ATOM 885 C C . ILE A 1 117 ? -7.450 3.416 3.886 1.00 93.38 117 ILE A C 1
ATOM 887 O O . ILE A 1 117 ? -7.267 2.349 4.466 1.00 93.38 117 ILE A O 1
ATOM 891 N N . CYS A 1 118 ? -6.503 4.353 3.852 1.00 94.19 118 CYS A N 1
ATOM 892 C CA . CYS A 1 118 ? -5.180 4.174 4.451 1.00 94.19 118 CYS A CA 1
ATOM 893 C C . CYS A 1 118 ? -5.233 3.867 5.954 1.00 94.19 118 CYS A C 1
ATOM 895 O O . CYS A 1 118 ? -4.377 3.152 6.472 1.00 94.19 118 CYS A O 1
ATOM 897 N N . SER A 1 119 ? -6.226 4.383 6.677 1.00 95.31 119 SER A N 1
ATOM 898 C CA . SER A 1 119 ? -6.433 4.059 8.093 1.00 95.31 119 SER A CA 1
ATOM 899 C C . SER A 1 119 ? -7.039 2.662 8.278 1.00 95.31 119 SER A C 1
ATOM 901 O O . SER A 1 119 ? -6.552 1.890 9.101 1.00 95.31 119 SER A O 1
ATOM 903 N N . GLN A 1 120 ? -8.034 2.294 7.465 1.00 94.50 120 GLN A N 1
ATOM 904 C CA . GLN A 1 120 ? -8.665 0.971 7.493 1.00 94.50 120 GLN A CA 1
ATOM 905 C C . GLN A 1 120 ? -7.702 -0.150 7.097 1.00 94.50 120 GLN A C 1
ATOM 907 O O . GLN A 1 120 ? -7.638 -1.151 7.801 1.00 94.50 120 GLN A O 1
ATOM 912 N N . LEU A 1 121 ? -6.911 0.014 6.033 1.00 94.50 121 LEU A N 1
ATOM 913 C CA . LEU A 1 121 ? -5.938 -0.994 5.595 1.00 94.50 121 LEU A CA 1
ATOM 914 C C . LEU A 1 121 ? -4.878 -1.259 6.675 1.00 94.50 121 LEU A C 1
ATOM 916 O O . LEU A 1 121 ? -4.628 -2.413 7.020 1.00 94.50 121 LEU A O 1
ATOM 920 N N . ARG A 1 122 ? -4.336 -0.203 7.300 1.00 94.88 122 ARG A N 1
ATOM 921 C CA . ARG A 1 122 ? -3.393 -0.338 8.426 1.00 94.88 122 ARG A CA 1
ATOM 922 C C . ARG A 1 122 ? -4.035 -0.999 9.654 1.00 94.88 122 ARG A C 1
ATOM 924 O O . ARG A 1 122 ? -3.392 -1.833 10.286 1.00 94.88 122 ARG A O 1
ATOM 931 N N . TRP A 1 123 ? -5.298 -0.697 9.968 1.00 93.38 123 TRP A N 1
ATOM 932 C CA . TRP A 1 123 ? -6.026 -1.311 11.092 1.00 93.38 123 TRP A CA 1
ATOM 933 C C . TRP A 1 123 ? -6.431 -2.778 10.852 1.00 93.38 123 TRP A C 1
ATOM 935 O O . TRP A 1 123 ? -6.375 -3.585 11.783 1.00 93.38 123 TRP A O 1
ATOM 945 N N . LYS A 1 124 ? -6.816 -3.134 9.619 1.00 92.50 124 LYS A N 1
ATOM 946 C CA . LYS A 1 124 ? -7.189 -4.498 9.209 1.00 92.50 124 LYS A CA 1
ATOM 947 C C . LYS A 1 124 ? -5.973 -5.418 9.133 1.00 92.50 124 LYS A C 1
ATOM 949 O O . LYS A 1 124 ? -5.992 -6.490 9.727 1.00 92.50 124 LYS A O 1
ATOM 954 N N . TRP A 1 125 ? -4.927 -4.995 8.421 1.00 94.12 125 TRP A N 1
ATOM 955 C CA . TRP A 1 125 ? -3.764 -5.837 8.119 1.00 94.12 125 TRP A CA 1
ATOM 956 C C . TRP A 1 125 ? -2.681 -5.822 9.200 1.00 94.12 125 TRP A C 1
ATOM 958 O O . TRP A 1 125 ? -1.907 -6.773 9.268 1.00 94.12 125 TRP A O 1
ATOM 968 N N . LYS A 1 126 ? -2.643 -4.778 10.045 1.00 93.56 126 LYS A N 1
ATOM 969 C CA . LYS A 1 126 ? -1.723 -4.621 11.190 1.00 93.56 126 LYS A CA 1
ATOM 970 C C . LYS A 1 126 ? -0.263 -4.981 10.846 1.00 93.56 126 LYS A C 1
ATOM 972 O O . LYS A 1 126 ? 0.308 -5.854 11.501 1.00 93.56 126 LYS A O 1
ATOM 977 N N . PRO A 1 127 ? 0.330 -4.352 9.812 1.00 94.19 127 PRO A N 1
ATOM 978 C CA . PRO A 1 127 ? 1.676 -4.691 9.361 1.00 94.19 127 PRO A CA 1
ATOM 979 C C . PRO A 1 127 ? 2.705 -4.477 10.477 1.00 94.19 127 PRO A C 1
ATOM 981 O O . PRO A 1 127 ? 2.658 -3.469 11.183 1.00 94.19 127 PRO A O 1
ATOM 984 N N . ALA A 1 128 ? 3.648 -5.408 10.613 1.00 93.81 128 ALA A N 1
ATOM 985 C CA . ALA A 1 128 ? 4.794 -5.262 11.507 1.00 93.81 128 ALA A CA 1
ATOM 986 C C . ALA A 1 128 ? 5.897 -4.367 10.906 1.00 93.81 128 ALA A C 1
ATOM 988 O O . ALA A 1 128 ? 6.630 -3.708 11.641 1.00 93.81 128 ALA A O 1
ATOM 989 N N . GLY A 1 129 ? 6.030 -4.353 9.575 1.00 93.12 129 GLY A N 1
ATOM 990 C CA . GLY A 1 129 ? 6.947 -3.495 8.826 1.00 93.12 129 GLY A CA 1
ATOM 991 C C . GLY A 1 129 ? 6.297 -2.219 8.281 1.00 93.12 129 GLY A C 1
ATOM 992 O O . GLY A 1 129 ? 5.118 -1.938 8.499 1.00 93.12 129 GLY A O 1
ATOM 993 N N . SER A 1 130 ? 7.065 -1.438 7.516 1.00 93.31 130 SER A N 1
ATOM 994 C CA . SER A 1 130 ? 6.517 -0.285 6.799 1.00 93.31 130 SER A CA 1
ATOM 995 C C . SER A 1 130 ? 5.569 -0.718 5.674 1.00 93.31 130 SER A C 1
ATOM 997 O O . SER A 1 130 ? 5.851 -1.641 4.902 1.00 93.31 130 SER A O 1
ATOM 999 N N . MET A 1 131 ? 4.451 0.000 5.590 1.00 94.75 131 MET A N 1
ATOM 1000 C CA . MET A 1 131 ? 3.418 -0.118 4.567 1.00 94.75 131 MET A CA 1
ATOM 1001 C C . MET A 1 131 ? 3.253 1.245 3.903 1.00 94.75 131 MET A C 1
ATOM 1003 O O . MET A 1 131 ? 2.922 2.226 4.573 1.00 94.75 131 MET A O 1
ATOM 1007 N N . GLU A 1 132 ? 3.462 1.295 2.594 1.00 95.00 132 GLU A N 1
ATOM 1008 C CA . GLU A 1 132 ? 3.268 2.495 1.785 1.00 95.00 132 GLU A CA 1
ATOM 1009 C C . GLU A 1 132 ? 2.075 2.277 0.863 1.00 95.00 132 GLU A C 1
ATOM 1011 O O . GLU A 1 132 ? 1.941 1.225 0.245 1.00 95.00 132 GLU A O 1
ATOM 1016 N N . ILE A 1 133 ? 1.176 3.256 0.817 1.00 95.25 133 ILE A N 1
ATOM 1017 C CA . ILE A 1 133 ? -0.064 3.192 0.046 1.00 95.25 133 ILE A CA 1
ATOM 1018 C C . ILE A 1 133 ? -0.026 4.348 -0.948 1.00 95.25 133 ILE A C 1
ATOM 1020 O O . ILE A 1 133 ? 0.335 5.466 -0.585 1.00 95.25 133 ILE A O 1
ATOM 1024 N N . LEU A 1 134 ? -0.388 4.068 -2.194 1.00 94.62 134 LEU A N 1
ATOM 1025 C CA . LEU A 1 134 ? -0.530 5.036 -3.271 1.00 94.62 134 LEU A CA 1
ATOM 1026 C C . LEU A 1 134 ? -1.953 4.943 -3.827 1.00 94.62 134 LEU A C 1
ATOM 1028 O O . LEU A 1 134 ? -2.438 3.851 -4.130 1.00 94.62 134 LEU A O 1
ATOM 1032 N N . ASP A 1 135 ? -2.618 6.089 -3.945 1.00 91.88 135 ASP A N 1
ATOM 1033 C CA . ASP A 1 135 ? -3.933 6.183 -4.578 1.00 91.88 135 ASP A CA 1
ATOM 1034 C C . ASP A 1 135 ? -3.798 6.074 -6.102 1.00 91.88 135 ASP A C 1
ATOM 1036 O O . ASP A 1 135 ? -2.912 6.693 -6.696 1.00 91.88 135 ASP A O 1
ATOM 1040 N N . LEU A 1 136 ? -4.676 5.303 -6.738 1.00 89.81 136 LEU A N 1
ATOM 1041 C CA . LEU A 1 136 ? -4.810 5.218 -8.189 1.00 89.81 136 LEU A CA 1
ATOM 1042 C C . LEU A 1 136 ? -6.277 5.462 -8.577 1.00 89.81 136 LEU A C 1
ATOM 1044 O O . LEU A 1 136 ? -7.197 5.371 -7.766 1.00 89.81 136 LEU A O 1
ATOM 1048 N N . ASN A 1 137 ? -6.530 5.731 -9.859 1.00 85.81 137 ASN A N 1
ATOM 1049 C CA . ASN A 1 137 ? -7.900 5.956 -10.319 1.00 85.81 137 ASN A CA 1
ATOM 1050 C C . ASN A 1 137 ? -8.805 4.712 -10.130 1.00 85.81 137 ASN A C 1
ATOM 1052 O O . ASN A 1 137 ? -8.332 3.574 -10.121 1.00 85.81 137 ASN A O 1
ATOM 1056 N N . ASN A 1 138 ? -10.122 4.935 -10.068 1.00 85.75 138 ASN A N 1
ATOM 1057 C CA . ASN A 1 138 ? -11.172 3.916 -9.928 1.00 85.75 138 ASN A CA 1
ATOM 1058 C C . ASN A 1 138 ? -11.097 3.123 -8.605 1.00 85.75 138 ASN A C 1
ATOM 1060 O O . ASN A 1 138 ? -11.074 1.888 -8.626 1.00 85.75 138 ASN A O 1
ATOM 1064 N N . SER A 1 139 ? -11.025 3.824 -7.463 1.00 88.50 139 SER A N 1
ATOM 1065 C CA . SER A 1 139 ? -11.032 3.244 -6.100 1.00 88.50 139 SER A CA 1
ATOM 1066 C C . SER A 1 139 ? -10.056 2.069 -5.935 1.00 88.50 139 SER A C 1
ATOM 1068 O O . SER A 1 139 ? -10.355 1.048 -5.309 1.00 88.50 139 SER A O 1
ATOM 1070 N N . THR A 1 140 ? -8.894 2.212 -6.571 1.00 90.94 140 THR A N 1
ATOM 1071 C CA . THR A 1 140 ? -7.840 1.210 -6.665 1.00 90.94 140 THR A CA 1
ATOM 1072 C C . THR A 1 140 ? -6.611 1.770 -5.970 1.00 90.94 140 THR A C 1
ATOM 1074 O O . THR A 1 140 ? -6.146 2.846 -6.312 1.00 90.94 140 THR A O 1
ATOM 1077 N N . PHE A 1 141 ? -6.060 1.026 -5.026 1.00 93.31 141 PHE A N 1
ATOM 1078 C CA . PHE A 1 141 ? -4.931 1.432 -4.205 1.00 93.31 141 PHE A CA 1
ATOM 1079 C C . PHE A 1 141 ? -3.774 0.467 -4.442 1.00 93.31 141 PHE A C 1
ATOM 1081 O O . PHE A 1 141 ? -3.971 -0.745 -4.563 1.00 93.31 141 PHE A O 1
ATOM 1088 N N . LEU A 1 142 ? -2.564 1.005 -4.513 1.00 94.44 142 LEU A N 1
ATOM 1089 C CA . LEU A 1 142 ? -1.338 0.242 -4.688 1.00 94.44 142 LEU A CA 1
ATOM 1090 C C . LEU A 1 142 ? -0.593 0.232 -3.354 1.00 94.44 142 LEU A C 1
ATOM 1092 O O . LEU A 1 142 ? -0.243 1.294 -2.842 1.00 94.44 142 LEU A O 1
ATOM 1096 N N . VAL A 1 143 ? -0.407 -0.946 -2.759 1.00 95.62 143 VAL A N 1
ATOM 1097 C CA . VAL A 1 143 ? 0.097 -1.081 -1.386 1.00 95.62 143 VAL A CA 1
ATOM 1098 C C . VAL A 1 143 ? 1.393 -1.871 -1.376 1.00 95.62 143 VAL A C 1
ATOM 1100 O O . VAL A 1 143 ? 1.386 -3.073 -1.636 1.00 95.62 143 VAL A O 1
ATOM 1103 N N . ASN A 1 144 ? 2.500 -1.196 -1.081 1.00 95.75 144 ASN A N 1
ATOM 1104 C CA . ASN A 1 144 ? 3.828 -1.790 -1.015 1.00 95.75 144 ASN A CA 1
ATOM 1105 C C . ASN A 1 144 ? 4.206 -2.125 0.434 1.00 95.75 144 ASN A C 1
ATOM 1107 O O . ASN A 1 144 ? 4.013 -1.313 1.345 1.00 95.75 144 ASN A O 1
ATOM 1111 N N . PHE A 1 145 ? 4.753 -3.320 0.641 1.00 95.56 145 PHE A N 1
ATOM 1112 C CA . PHE A 1 145 ? 5.113 -3.860 1.948 1.00 95.56 145 PHE A CA 1
ATOM 1113 C C . PHE A 1 145 ? 6.620 -4.102 2.019 1.00 95.56 145 PHE A C 1
ATOM 1115 O O . PHE A 1 145 ? 7.178 -4.851 1.219 1.00 95.56 145 PHE A O 1
ATOM 1122 N N . SER A 1 146 ? 7.285 -3.555 3.037 1.00 94.31 146 SER A N 1
ATOM 1123 C CA . SER A 1 146 ? 8.694 -3.888 3.297 1.00 94.31 146 SER A CA 1
ATOM 1124 C C . SER A 1 146 ? 8.871 -5.372 3.667 1.00 94.31 146 SER A C 1
ATOM 1126 O O . SER A 1 146 ? 9.784 -6.052 3.190 1.00 94.31 146 SER A O 1
ATOM 1128 N N . ASN A 1 147 ? 7.946 -5.904 4.469 1.00 94.12 147 ASN A N 1
ATOM 1129 C CA . ASN A 1 147 ? 7.991 -7.255 5.019 1.00 94.12 147 ASN A CA 1
ATOM 1130 C C . ASN A 1 147 ? 7.099 -8.234 4.237 1.00 94.12 147 ASN A C 1
ATOM 1132 O O . ASN A 1 147 ? 5.905 -8.007 4.040 1.00 94.12 147 ASN A O 1
ATOM 1136 N N . GLU A 1 148 ? 7.674 -9.375 3.862 1.00 94.19 148 GLU A N 1
ATOM 1137 C CA . GLU A 1 148 ? 6.992 -10.444 3.128 1.00 94.19 148 GLU A CA 1
ATOM 1138 C C . GLU A 1 148 ? 5.870 -11.105 3.933 1.00 94.19 148 GLU A C 1
ATOM 1140 O O . GLU A 1 148 ? 4.841 -11.467 3.370 1.00 94.19 148 GLU A O 1
ATOM 1145 N N . LYS A 1 149 ? 6.022 -11.211 5.260 1.00 94.69 149 LYS A N 1
ATOM 1146 C CA . LYS A 1 149 ? 4.982 -11.788 6.120 1.00 94.69 149 LYS A CA 1
ATOM 1147 C C . LYS A 1 149 ? 3.726 -10.913 6.163 1.00 94.69 149 LYS A C 1
ATOM 1149 O O . LYS A 1 149 ? 2.624 -11.448 6.202 1.00 94.69 149 LYS A O 1
ATOM 1154 N N . ASP A 1 150 ? 3.888 -9.591 6.111 1.00 95.06 150 ASP A N 1
ATOM 1155 C CA . ASP A 1 150 ? 2.765 -8.647 6.087 1.00 95.06 150 ASP A CA 1
ATOM 1156 C C . ASP A 1 150 ? 2.079 -8.635 4.709 1.00 95.06 150 ASP A C 1
ATOM 1158 O O . ASP A 1 150 ? 0.852 -8.632 4.638 1.00 95.06 150 ASP A O 1
ATOM 1162 N N . TYR A 1 151 ? 2.865 -8.712 3.626 1.00 94.81 151 TYR A N 1
ATOM 1163 C CA . TYR A 1 151 ? 2.378 -8.901 2.253 1.00 94.81 151 TYR A CA 1
ATOM 1164 C C . TYR A 1 151 ? 1.552 -10.187 2.115 1.00 94.81 151 TYR A C 1
ATOM 1166 O O . TYR A 1 151 ? 0.423 -10.150 1.627 1.00 94.81 151 TYR A O 1
ATOM 1174 N N . LEU A 1 152 ? 2.083 -11.320 2.591 1.00 93.69 152 LEU A N 1
ATOM 1175 C CA . LEU A 1 152 ? 1.361 -12.589 2.588 1.00 93.69 152 LEU A CA 1
ATOM 1176 C C . LEU A 1 152 ? 0.112 -12.502 3.467 1.00 93.69 152 LEU A C 1
ATOM 1178 O O . LEU A 1 152 ? -0.955 -12.854 2.989 1.00 93.69 152 LEU A O 1
ATOM 1182 N N . ASN A 1 153 ? 0.182 -11.944 4.680 1.00 93.56 153 ASN A N 1
ATOM 1183 C CA . ASN A 1 153 ? -0.996 -11.769 5.538 1.00 93.56 153 ASN A CA 1
ATOM 1184 C C . ASN A 1 153 ? -2.103 -10.932 4.866 1.00 93.56 153 ASN A C 1
ATOM 1186 O O . ASN A 1 153 ? -3.274 -11.290 4.936 1.00 93.56 153 ASN A O 1
ATOM 1190 N N . ALA A 1 154 ? -1.760 -9.853 4.159 1.00 93.31 154 ALA A N 1
ATOM 1191 C CA . ALA A 1 154 ? -2.736 -9.063 3.407 1.00 93.31 154 ALA A CA 1
ATOM 1192 C C . ALA A 1 154 ? -3.301 -9.803 2.173 1.00 93.31 154 ALA A C 1
ATOM 1194 O O . ALA A 1 154 ? -4.457 -9.586 1.806 1.00 93.31 154 ALA A O 1
ATOM 1195 N N . LEU A 1 155 ? -2.525 -10.700 1.553 1.00 91.69 155 LEU A N 1
ATOM 1196 C CA . LEU A 1 155 ? -2.936 -11.499 0.393 1.00 91.69 155 LEU A CA 1
ATOM 1197 C C . LEU A 1 155 ? -3.676 -12.801 0.754 1.00 91.69 155 LEU A C 1
ATOM 1199 O O . LEU A 1 155 ? -4.483 -13.259 -0.048 1.00 91.69 155 LEU A O 1
ATOM 1203 N N . THR A 1 156 ? -3.407 -13.397 1.922 1.00 90.19 156 THR A N 1
ATOM 1204 C CA . THR A 1 156 ? -3.896 -14.721 2.370 1.00 90.19 156 THR A CA 1
ATOM 1205 C C . THR A 1 156 ? -4.728 -14.667 3.664 1.00 90.19 156 THR A C 1
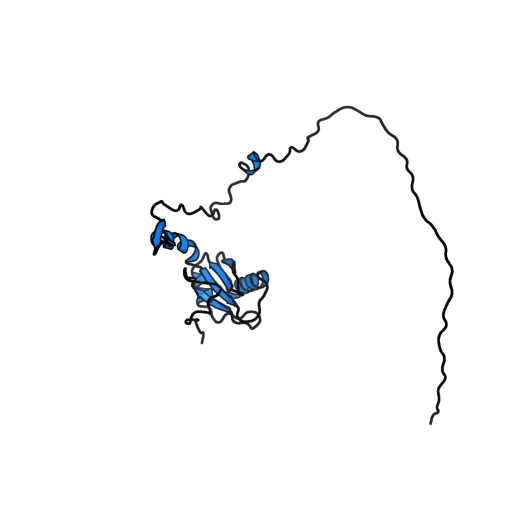ATOM 1207 O O . THR A 1 156 ? -5.045 -15.715 4.220 1.00 90.19 156 THR A O 1
ATOM 1210 N N . GLY A 1 157 ? -5.062 -13.476 4.174 1.00 85.06 157 GLY A N 1
ATOM 1211 C CA . GLY A 1 157 ? -5.687 -13.281 5.494 1.00 85.06 157 GLY A CA 1
ATOM 1212 C C . GLY A 1 157 ? -7.216 -13.150 5.539 1.00 85.06 157 GLY A C 1
ATOM 1213 O O . GLY A 1 157 ? -7.748 -12.868 6.612 1.00 85.06 157 GLY A O 1
ATOM 1214 N N . GLY A 1 158 ? -7.931 -13.343 4.425 1.00 80.94 158 GLY A N 1
ATOM 1215 C CA . GLY A 1 158 ? -9.398 -13.413 4.399 1.00 80.94 158 GLY A CA 1
ATOM 1216 C C . GLY A 1 158 ? -10.108 -12.364 3.526 1.00 80.94 158 GLY A C 1
ATOM 1217 O O . GLY A 1 158 ? -9.473 -11.498 2.919 1.00 80.94 158 GLY A O 1
ATOM 1218 N N . PRO A 1 159 ? -11.453 -12.420 3.460 1.00 82.38 159 PRO A N 1
ATOM 1219 C CA . PRO A 1 159 ? -12.264 -11.490 2.684 1.00 82.38 159 PRO A CA 1
ATOM 1220 C C . PRO A 1 159 ? -12.288 -10.111 3.354 1.00 82.38 159 PRO A C 1
ATOM 1222 O O . PRO A 1 159 ? -12.998 -9.867 4.332 1.00 82.38 159 PRO A O 1
ATOM 1225 N N . TRP A 1 160 ? -11.507 -9.178 2.819 1.00 90.88 160 TRP A N 1
ATOM 1226 C CA . TRP A 1 160 ? -11.409 -7.828 3.362 1.00 90.88 160 TRP A CA 1
ATOM 1227 C C . TRP A 1 160 ? -12.672 -7.009 3.058 1.00 90.88 160 TRP A C 1
ATOM 1229 O O . TRP A 1 160 ? -12.958 -6.682 1.909 1.00 90.88 160 TRP A O 1
ATOM 1239 N N . VAL A 1 161 ? -13.419 -6.650 4.107 1.00 90.75 161 VAL A N 1
ATOM 1240 C CA . VAL A 1 161 ? -14.616 -5.792 4.025 1.00 90.75 161 VAL A CA 1
ATOM 1241 C C . VAL A 1 161 ? -14.380 -4.470 4.756 1.00 90.75 161 VAL A C 1
ATOM 1243 O O . VAL A 1 161 ? -13.938 -4.463 5.912 1.00 90.75 161 VAL A O 1
ATOM 1246 N N . ILE A 1 162 ? -14.685 -3.354 4.090 1.00 90.94 162 ILE A N 1
ATOM 1247 C CA . ILE A 1 162 ? -14.562 -1.978 4.591 1.00 90.94 162 ILE A CA 1
ATOM 1248 C C . ILE A 1 162 ? -15.876 -1.244 4.289 1.00 90.94 162 ILE A C 1
ATOM 1250 O O . ILE A 1 162 ? -16.273 -1.180 3.131 1.00 90.94 162 ILE A O 1
ATOM 1254 N N . LEU A 1 163 ? -16.543 -0.678 5.305 1.00 89.44 163 LEU A N 1
ATOM 1255 C CA . LEU A 1 163 ? -17.858 -0.016 5.162 1.00 89.44 163 LEU A CA 1
ATOM 1256 C C . LEU A 1 163 ? -18.893 -0.878 4.407 1.00 89.44 163 LEU A C 1
ATOM 1258 O O . LEU A 1 163 ? -19.577 -0.373 3.522 1.00 89.44 163 LEU A O 1
ATOM 1262 N N . ASP A 1 164 ? -18.944 -2.180 4.694 1.00 89.00 164 ASP A N 1
ATOM 1263 C CA . ASP A 1 164 ? -19.796 -3.181 4.019 1.00 89.00 164 ASP A CA 1
ATOM 1264 C C . ASP A 1 164 ? -19.519 -3.380 2.513 1.00 89.00 164 ASP A C 1
ATOM 1266 O O . ASP A 1 164 ? -20.262 -4.063 1.812 1.00 89.00 164 ASP A O 1
ATOM 1270 N N . HIS A 1 165 ? -18.404 -2.839 2.012 1.00 89.31 165 HIS A N 1
ATOM 1271 C CA . HIS A 1 165 ? -17.919 -3.030 0.648 1.00 89.31 165 HIS A CA 1
ATOM 1272 C C . HIS A 1 165 ? -16.724 -3.988 0.622 1.00 89.31 165 HIS A C 1
ATOM 1274 O O . HIS A 1 165 ? -15.807 -3.896 1.444 1.00 89.31 165 HIS A O 1
ATOM 1280 N N . TYR A 1 166 ? -16.717 -4.901 -0.349 1.00 90.06 166 TYR A N 1
ATOM 1281 C CA . TYR A 1 166 ? -15.619 -5.845 -0.555 1.00 90.06 166 TYR A CA 1
ATOM 1282 C C . TYR A 1 166 ? -14.401 -5.161 -1.185 1.00 90.06 166 TYR A C 1
ATOM 1284 O O . TYR A 1 166 ? -14.515 -4.429 -2.172 1.00 90.06 166 TYR A O 1
ATOM 1292 N N . LEU A 1 167 ? -13.224 -5.455 -0.641 1.00 91.00 167 LEU A N 1
ATOM 1293 C CA . LEU A 1 167 ? -11.925 -5.062 -1.167 1.00 91.00 167 LEU A CA 1
ATOM 1294 C C . LEU A 1 167 ? -11.297 -6.268 -1.886 1.00 91.00 167 LEU A C 1
ATOM 1296 O O . LEU A 1 167 ? -10.851 -7.219 -1.246 1.00 91.00 167 LEU A O 1
ATOM 1300 N N . ILE A 1 168 ? -11.242 -6.228 -3.220 1.00 89.50 168 ILE A N 1
ATOM 1301 C CA . ILE A 1 168 ? -10.480 -7.206 -4.008 1.00 89.50 168 ILE A CA 1
ATOM 1302 C C . ILE A 1 168 ? -8.994 -6.939 -3.784 1.00 89.50 168 ILE A C 1
ATOM 1304 O O . ILE A 1 168 ? -8.524 -5.836 -4.054 1.00 89.50 168 ILE A O 1
ATOM 1308 N N . VAL A 1 169 ? -8.245 -7.957 -3.369 1.00 91.25 169 VAL A N 1
ATOM 1309 C CA . VAL A 1 169 ? -6.787 -7.897 -3.215 1.00 91.25 169 VAL A CA 1
ATOM 1310 C C . VAL A 1 169 ? -6.144 -8.914 -4.150 1.00 91.25 169 VAL A C 1
ATOM 1312 O O . VAL A 1 169 ? -6.588 -10.056 -4.228 1.00 91.25 169 VAL A O 1
ATOM 1315 N N . HIS A 1 170 ? -5.114 -8.491 -4.879 1.00 90.44 170 HIS A N 1
ATOM 1316 C CA . HIS A 1 170 ? -4.317 -9.356 -5.747 1.00 90.44 170 HIS A CA 1
ATOM 1317 C C . HIS A 1 170 ? -2.875 -8.850 -5.848 1.00 90.44 170 HIS A C 1
ATOM 1319 O O . HIS A 1 170 ? -2.578 -7.708 -5.494 1.00 90.44 170 HIS A O 1
ATOM 1325 N N . GLN A 1 171 ? -1.972 -9.708 -6.319 1.00 91.94 171 GLN A N 1
ATOM 1326 C CA . GLN A 1 171 ? -0.575 -9.345 -6.567 1.00 91.94 171 GLN A CA 1
ATOM 1327 C C . GLN A 1 171 ? -0.481 -8.310 -7.696 1.00 91.94 171 GLN A C 1
ATOM 1329 O O . GLN A 1 171 ? -1.221 -8.396 -8.680 1.00 91.94 171 GLN A O 1
ATOM 1334 N N . TRP A 1 172 ? 0.426 -7.339 -7.573 1.00 92.50 172 TRP A N 1
ATOM 1335 C CA . TRP A 1 172 ? 0.702 -6.411 -8.668 1.00 92.50 172 TRP A CA 1
ATOM 1336 C C . TRP A 1 172 ? 1.369 -7.123 -9.855 1.00 92.50 172 TRP A C 1
ATOM 1338 O O . TRP A 1 172 ? 2.152 -8.057 -9.694 1.00 92.50 172 TRP A O 1
ATOM 1348 N N . SER A 1 173 ? 1.078 -6.646 -11.066 1.00 87.12 173 SER A N 1
ATOM 1349 C CA . SER A 1 173 ? 1.700 -7.102 -12.309 1.00 87.12 173 SER A CA 1
ATOM 1350 C C . SER A 1 173 ? 2.054 -5.906 -13.181 1.00 87.12 173 SER A C 1
ATOM 1352 O O . SER A 1 173 ? 1.296 -4.943 -13.259 1.00 87.12 173 SER A O 1
ATOM 1354 N N . HIS A 1 174 ? 3.150 -6.008 -13.931 1.00 83.06 174 HIS A N 1
ATOM 1355 C CA . HIS A 1 174 ? 3.559 -5.015 -14.930 1.00 83.06 174 HIS A CA 1
ATOM 1356 C C . HIS A 1 174 ? 2.526 -4.785 -16.055 1.00 83.06 174 HIS A C 1
ATOM 1358 O O . HIS A 1 174 ? 2.632 -3.811 -16.791 1.00 83.06 174 HIS A O 1
ATOM 1364 N N . THR A 1 175 ? 1.546 -5.684 -16.206 1.00 83.06 175 THR A N 1
ATOM 1365 C CA . THR A 1 175 ? 0.416 -5.545 -17.149 1.00 83.06 175 THR A CA 1
ATOM 1366 C C . THR A 1 175 ? -0.819 -4.884 -16.528 1.00 83.06 175 THR A C 1
ATOM 1368 O O . THR A 1 175 ? -1.808 -4.678 -17.224 1.00 83.06 175 THR A O 1
ATOM 1371 N N . PHE A 1 176 ? -0.796 -4.565 -15.230 1.00 82.31 176 PHE A N 1
ATOM 1372 C CA . PHE A 1 176 ? -1.958 -4.055 -14.510 1.00 82.31 176 PHE A CA 1
ATOM 1373 C C . PHE A 1 176 ? -2.387 -2.662 -14.992 1.00 82.31 176 PHE A C 1
ATOM 1375 O O . PHE A 1 176 ? -1.575 -1.738 -15.055 1.00 82.31 176 PHE A O 1
ATOM 1382 N N . ARG A 1 177 ? -3.693 -2.479 -15.232 1.00 82.62 177 ARG A N 1
ATOM 1383 C CA . ARG A 1 177 ? -4.294 -1.172 -15.531 1.00 82.62 177 ARG A CA 1
ATOM 1384 C C . ARG A 1 177 ? -5.479 -0.899 -14.605 1.00 82.62 177 ARG A C 1
ATOM 1386 O O . ARG A 1 177 ? -6.327 -1.756 -14.363 1.00 82.62 177 ARG A O 1
ATOM 1393 N N . THR A 1 178 ? -5.596 0.341 -14.140 1.00 79.12 178 THR A N 1
ATOM 1394 C CA . THR A 1 178 ? -6.702 0.808 -13.279 1.00 79.12 178 THR A CA 1
ATOM 1395 C C . THR A 1 178 ? -8.072 0.743 -13.960 1.00 79.12 178 THR A C 1
ATOM 1397 O O . THR A 1 178 ? -9.091 0.655 -13.275 1.00 79.12 178 THR A O 1
ATOM 1400 N N . SER A 1 179 ? -8.096 0.763 -15.294 1.00 75.69 179 SER A N 1
ATOM 1401 C CA . SER A 1 179 ? -9.270 0.561 -16.152 1.00 75.69 179 SER A CA 1
ATOM 1402 C C . SER A 1 179 ? -9.769 -0.880 -16.194 1.00 75.69 179 SER A C 1
ATOM 1404 O O . SER A 1 179 ? -10.936 -1.115 -16.508 1.00 75.69 179 SER A O 1
ATOM 1406 N N . ASP A 1 180 ? -8.895 -1.853 -15.938 1.00 70.25 180 ASP A N 1
ATOM 1407 C CA . ASP A 1 180 ? -9.204 -3.239 -16.252 1.00 70.25 180 ASP A CA 1
ATOM 1408 C C . ASP A 1 180 ? -10.178 -3.796 -15.222 1.00 70.25 180 ASP A C 1
ATOM 1410 O O . ASP A 1 180 ? -9.961 -3.702 -14.007 1.00 70.25 180 ASP A O 1
ATOM 1414 N N . LYS A 1 181 ? -11.261 -4.402 -15.721 1.00 64.06 181 LYS A N 1
ATOM 1415 C CA . LYS A 1 181 ? -12.189 -5.198 -14.909 1.00 64.06 181 LYS A CA 1
ATOM 1416 C C . LYS A 1 181 ? -11.368 -6.222 -14.112 1.00 64.06 181 LYS A C 1
ATOM 1418 O O . LYS A 1 181 ? -10.420 -6.768 -14.679 1.00 64.06 181 LYS A O 1
ATOM 1423 N N . PRO A 1 182 ? -11.685 -6.473 -12.825 1.00 58.84 182 PRO A N 1
ATOM 1424 C CA . PRO A 1 182 ? -10.896 -7.384 -11.997 1.00 58.84 182 PRO A CA 1
ATOM 1425 C C . PRO A 1 182 ? -10.702 -8.713 -12.729 1.00 58.84 182 PRO A C 1
ATOM 1427 O O . PRO A 1 182 ? -11.670 -9.312 -13.205 1.00 58.84 182 PRO A O 1
ATOM 1430 N N . HIS A 1 183 ? -9.440 -9.117 -12.895 1.00 49.62 183 HIS A N 1
ATOM 1431 C CA . HIS A 1 183 ? -9.104 -10.293 -13.686 1.00 49.62 183 HIS A CA 1
ATOM 1432 C C . HIS A 1 183 ? -9.736 -11.549 -13.066 1.00 49.62 183 HIS A C 1
ATOM 1434 O O . HIS A 1 183 ? -9.957 -11.610 -11.858 1.00 49.62 183 HIS A O 1
ATOM 1440 N N . ARG A 1 184 ? -10.039 -12.556 -13.895 1.00 48.56 184 ARG A N 1
ATOM 1441 C CA . ARG A 1 184 ? -10.940 -13.683 -13.567 1.00 48.56 184 ARG A CA 1
ATOM 1442 C C . ARG A 1 184 ? -10.508 -14.591 -12.400 1.00 48.56 184 ARG A C 1
ATOM 1444 O O . ARG A 1 184 ? -11.269 -15.480 -12.041 1.00 48.56 184 ARG A O 1
ATOM 1451 N N . SER A 1 185 ? -9.340 -14.358 -11.806 1.00 53.31 185 SER A N 1
ATOM 1452 C CA . SER A 1 185 ? -8.814 -15.063 -10.635 1.00 53.31 185 SER A CA 1
ATOM 1453 C C . SER A 1 185 ? -8.794 -14.143 -9.407 1.00 53.31 185 SER A C 1
ATOM 1455 O O . SER A 1 185 ? -7.732 -13.708 -8.960 1.00 53.31 185 SER A O 1
ATOM 1457 N 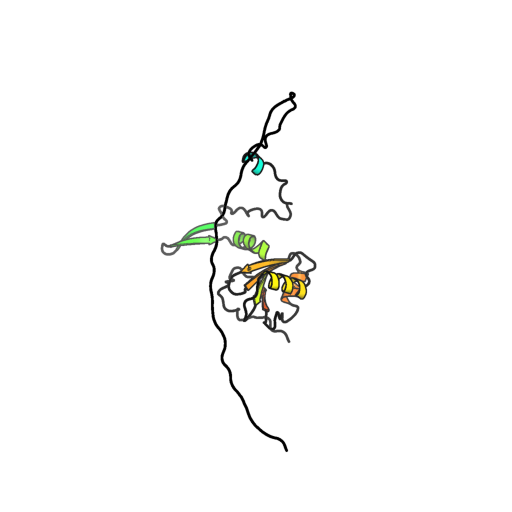N . VAL A 1 186 ? -9.971 -13.842 -8.854 1.00 56.22 186 VAL A N 1
ATOM 1458 C CA . VAL A 1 186 ? -10.081 -13.288 -7.494 1.00 56.22 186 VAL A CA 1
ATOM 1459 C C . VAL A 1 186 ? -10.005 -14.453 -6.510 1.00 56.22 186 VAL A C 1
ATOM 1461 O O . VAL A 1 186 ? -10.719 -15.439 -6.686 1.00 56.22 186 VAL A O 1
ATOM 1464 N N . VAL A 1 187 ? -9.168 -14.346 -5.474 1.00 56.41 187 VAL A N 1
ATOM 1465 C CA . VAL A 1 187 ? -9.150 -15.330 -4.380 1.00 56.41 187 VAL A CA 1
ATOM 1466 C C . VAL A 1 187 ? -10.486 -15.242 -3.644 1.00 56.41 187 VAL A C 1
ATOM 1468 O O . VAL A 1 187 ? -10.772 -14.250 -2.973 1.00 56.41 187 VAL A O 1
ATOM 1471 N N . ALA A 1 188 ? -11.321 -16.263 -3.826 1.00 50.72 188 ALA A N 1
ATOM 1472 C CA . ALA A 1 188 ? -12.541 -16.455 -3.060 1.00 50.72 188 ALA A CA 1
ATOM 1473 C C . ALA A 1 188 ? -12.206 -17.195 -1.761 1.00 50.72 188 ALA A C 1
ATOM 1475 O O . ALA A 1 188 ? -11.409 -18.132 -1.757 1.00 50.72 188 ALA A O 1
ATOM 1476 N N . TRP A 1 189 ? -12.824 -16.757 -0.672 1.00 60.91 189 TRP A N 1
ATOM 1477 C CA . TRP A 1 189 ? -12.597 -17.272 0.673 1.00 60.91 189 TRP A CA 1
ATOM 1478 C C . TRP A 1 189 ? -13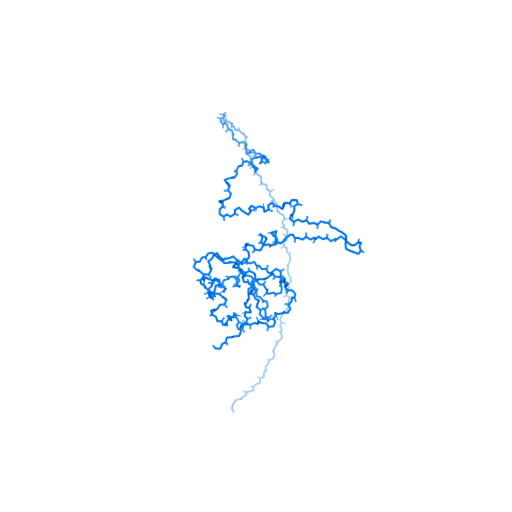.823 -18.066 1.106 1.00 60.91 189 TRP A C 1
ATOM 1480 O O . TRP A 1 189 ? -14.947 -17.631 0.842 1.00 60.91 189 TRP A O 1
ATOM 1490 N N . VAL A 1 190 ? -13.586 -19.204 1.753 1.00 45.75 190 VAL A N 1
ATOM 1491 C CA . VAL A 1 190 ? -14.594 -20.139 2.270 1.00 45.75 190 VAL A CA 1
ATOM 1492 C C . VAL A 1 190 ? -14.280 -20.397 3.737 1.00 45.75 190 VAL A C 1
ATOM 1494 O O . VAL A 1 190 ? -13.075 -20.581 4.021 1.00 45.75 190 VAL A O 1
#

Organism: NCBI:txid586396